Protein AF-A0A0B1P0G8-F1 (afdb_monomer_lite)

Foldseek 3Di:
DDDDDDDDDWDWDWDQDPNWTWTHTPDDPPDDIQIQADQDDDDPPDDPVNNVVSNVVNVVSNVVSVVVQVVLLVVLVVPDDPVQADPPSVVDTSVRSVVSSVVSPPVPLCNQLVVLVVQLLVLADDPALVCSLVSNVVSLVSNQVSLVSPDDPDVDPDPDPRPSHDDQQNSLVSSVVRYVVPVLCPVVVVPQQADPVRGGDGSVSSSVVRNVSRVVVVVVVD

Secondary structure (DSSP, 8-state):
-------SSS-EEEEEETTEEEEEETT-TT---EEPPPPPPPPTT--HHHHHHHHHHHHHHHHHHHHHHHHHHHHHHHHS-GGG--TTTTTS-HHHHHHHHHHH----TTHHHHHHHHHHHH----S-HHHHHHHHHHHHHHHHHHHHHHS---SS------TTS--HHHHHHHHHHHTTT-GGGHHHHHHTSB-TTSPBPPHHHHHHHHHHHHHHHHHHH-

Radius of gyration: 27.16 Å; chains: 1; bounding box: 64×53×78 Å

Organism: Uncinula necator (NCBI:txid52586)

pLDDT: mean 79.67, std 18.56, range [26.56, 98.06]

Sequence (222 aa):
MTSYILNSNNFLVITVKHGCLAHVFHNIDGITPILRPVLPARVPDQDDEDYKKLEAEYQTNLTKWVEGEIQDKNMLIKRMILTVRPQSVRIMTAKQLFDHVAASREEGATVPYETAVRNLHNAKFVTNAEDYCDEFMQNYLSVNNAAESIQSRSPKGDSIVNPFSILPGYASSFFVLGTEKIEWLDTWRHTKIFDSSNHYVPLEVMMATLRQVATGREQSVG

Structure (mmCIF, N/CA/C/O backbone):
data_AF-A0A0B1P0G8-F1
#
_entry.id   AF-A0A0B1P0G8-F1
#
loop_
_atom_site.group_PDB
_atom_site.id
_atom_site.type_symbol
_atom_site.label_atom_id
_atom_site.label_alt_id
_atom_site.label_comp_id
_atom_site.label_asym_id
_atom_site.label_entity_id
_atom_site.label_seq_id
_atom_site.pdbx_PDB_ins_code
_atom_site.Cartn_x
_atom_site.Cartn_y
_atom_site.Cartn_z
_atom_site.occupancy
_atom_site.B_iso_or_equiv
_atom_site.auth_seq_id
_atom_site.auth_comp_id
_atom_site.auth_asym_id
_atom_site.auth_atom_id
_atom_site.pdbx_PDB_model_num
ATOM 1 N N . MET A 1 1 ? 23.867 -8.815 -7.673 1.00 30.50 1 MET A N 1
ATOM 2 C CA . MET A 1 1 ? 22.422 -8.816 -7.979 1.00 30.50 1 MET A CA 1
ATOM 3 C C . MET A 1 1 ? 21.814 -7.760 -7.079 1.00 30.50 1 MET A C 1
ATOM 5 O O . MET A 1 1 ? 21.759 -7.982 -5.880 1.00 30.50 1 MET A O 1
ATOM 9 N N . THR A 1 2 ? 21.516 -6.581 -7.615 1.00 26.56 2 THR A N 1
ATOM 10 C CA . THR A 1 2 ? 21.003 -5.457 -6.819 1.00 26.56 2 THR A CA 1
ATOM 11 C C . THR A 1 2 ? 19.577 -5.214 -7.282 1.00 26.56 2 THR A C 1
ATOM 13 O O . THR A 1 2 ? 19.367 -4.793 -8.417 1.00 26.56 2 THR A O 1
ATOM 16 N N . SER A 1 3 ? 18.614 -5.570 -6.439 1.00 27.75 3 SER A N 1
ATOM 17 C CA . SER A 1 3 ? 17.183 -5.432 -6.705 1.00 27.75 3 SER A CA 1
ATOM 18 C C . SER A 1 3 ? 16.635 -4.368 -5.763 1.00 27.75 3 SER A C 1
ATOM 20 O O . SER A 1 3 ? 16.795 -4.496 -4.553 1.00 27.75 3 SER A O 1
ATOM 22 N N . TYR A 1 4 ? 15.991 -3.336 -6.302 1.00 30.08 4 TYR A N 1
ATOM 23 C CA . TYR A 1 4 ? 15.222 -2.377 -5.512 1.00 30.08 4 TYR A CA 1
ATOM 24 C C . TYR A 1 4 ? 13.739 -2.664 -5.738 1.00 30.08 4 TYR A C 1
ATOM 26 O O . TYR A 1 4 ? 13.277 -2.664 -6.878 1.00 30.08 4 TYR A O 1
ATOM 34 N N . ILE A 1 5 ? 13.011 -2.948 -4.658 1.00 30.89 5 ILE A N 1
ATOM 35 C CA . ILE A 1 5 ? 11.558 -3.133 -4.674 1.00 30.89 5 ILE A CA 1
ATOM 36 C C . ILE A 1 5 ? 10.940 -1.844 -4.139 1.00 30.89 5 ILE A C 1
ATOM 38 O O . ILE A 1 5 ? 11.151 -1.495 -2.981 1.00 30.89 5 ILE A O 1
ATOM 42 N N . LEU A 1 6 ? 10.162 -1.151 -4.969 1.00 31.78 6 LEU A N 1
ATOM 43 C CA . LEU A 1 6 ? 9.266 -0.088 -4.521 1.00 31.78 6 LEU A CA 1
ATOM 44 C C . LEU A 1 6 ? 7.843 -0.465 -4.914 1.00 31.78 6 LEU A C 1
ATOM 46 O O . LEU A 1 6 ? 7.521 -0.620 -6.089 1.00 31.78 6 LEU A O 1
ATOM 50 N N . ASN A 1 7 ? 7.013 -0.649 -3.894 1.00 35.06 7 ASN A N 1
ATOM 51 C CA . ASN A 1 7 ? 5.634 -1.080 -4.017 1.00 35.06 7 ASN A CA 1
ATOM 52 C C . ASN A 1 7 ? 4.710 0.118 -3.780 1.00 35.06 7 ASN A C 1
ATOM 54 O O . ASN A 1 7 ? 4.677 0.625 -2.662 1.00 35.06 7 ASN A O 1
ATOM 58 N N . SER A 1 8 ? 4.009 0.550 -4.833 1.00 35.75 8 SER A N 1
ATOM 59 C CA . SER A 1 8 ? 2.577 0.902 -4.848 1.00 35.75 8 SER A CA 1
ATOM 60 C C . SER A 1 8 ? 2.238 1.647 -6.149 1.00 35.75 8 SER A C 1
ATOM 62 O O . SER A 1 8 ? 2.709 2.759 -6.385 1.00 35.75 8 SER A O 1
ATOM 64 N N . ASN A 1 9 ? 1.384 1.012 -6.959 1.00 40.25 9 ASN A N 1
ATOM 65 C CA . ASN A 1 9 ? 0.735 1.489 -8.189 1.00 40.25 9 ASN A CA 1
ATOM 66 C C . ASN A 1 9 ? 1.577 1.478 -9.484 1.00 40.25 9 ASN A C 1
ATOM 68 O O . ASN A 1 9 ? 2.026 2.510 -9.964 1.00 40.25 9 ASN A O 1
ATOM 72 N N . ASN A 1 10 ? 1.657 0.294 -10.110 1.00 41.81 10 ASN A N 1
ATOM 73 C CA . ASN A 1 10 ? 1.941 0.045 -11.537 1.00 41.81 10 ASN A CA 1
ATOM 74 C C . ASN A 1 10 ? 3.218 0.672 -12.127 1.00 41.81 10 ASN A C 1
ATOM 76 O O . ASN A 1 10 ? 3.110 1.497 -13.044 1.00 41.81 10 ASN A O 1
ATOM 80 N N . PHE A 1 11 ? 4.410 0.230 -11.698 1.00 44.75 11 PHE A N 1
ATOM 81 C CA . PHE A 1 11 ? 5.651 0.629 -12.372 1.00 44.75 11 PHE A CA 1
ATOM 82 C C . PHE A 1 11 ? 6.701 -0.467 -12.588 1.00 44.75 11 PHE A C 1
ATOM 84 O O . PHE A 1 11 ? 6.803 -1.466 -11.881 1.00 44.75 11 PHE A O 1
ATOM 91 N N . LEU A 1 12 ? 7.448 -0.182 -13.654 1.00 46.78 12 LEU A N 1
ATOM 92 C CA . LEU A 1 12 ? 8.531 -0.890 -14.311 1.00 46.78 12 LEU A CA 1
ATOM 93 C C . LEU A 1 12 ? 9.793 -0.945 -13.433 1.00 46.78 12 LEU A C 1
ATOM 95 O O . LEU A 1 12 ? 10.325 0.094 -13.053 1.00 46.78 12 LEU A O 1
ATOM 99 N N . VAL A 1 13 ? 10.311 -2.143 -13.176 1.00 46.94 13 VAL A N 1
ATOM 100 C CA . VAL A 1 13 ? 11.662 -2.366 -12.651 1.00 46.94 13 VAL A CA 1
ATOM 101 C C . VAL A 1 13 ? 12.583 -2.690 -13.815 1.00 46.94 13 VAL A C 1
ATOM 103 O O . VAL A 1 13 ? 12.279 -3.511 -14.677 1.00 46.94 13 VAL A O 1
ATOM 106 N N . ILE A 1 14 ? 13.745 -2.051 -13.841 1.00 50.25 14 ILE A N 1
ATOM 107 C CA . ILE A 1 14 ? 14.746 -2.292 -14.875 1.00 50.25 14 ILE A CA 1
ATOM 108 C C . ILE A 1 14 ? 15.841 -3.142 -14.261 1.00 50.25 14 ILE A C 1
ATOM 110 O O . ILE A 1 14 ? 16.585 -2.687 -13.394 1.00 50.25 14 ILE A O 1
ATOM 114 N N . THR A 1 15 ? 15.907 -4.402 -14.682 1.00 50.12 15 THR A N 1
ATOM 115 C CA . THR A 1 15 ? 16.938 -5.335 -14.221 1.00 50.12 15 THR A CA 1
ATOM 116 C C . THR A 1 15 ? 18.055 -5.426 -15.250 1.00 50.12 15 THR A C 1
ATOM 118 O O . THR A 1 15 ? 17.826 -5.401 -16.457 1.00 50.12 15 THR A O 1
ATOM 121 N N . VAL A 1 16 ? 19.295 -5.528 -14.771 1.00 47.00 16 VAL A N 1
ATOM 122 C CA . VAL A 1 16 ? 20.448 -5.837 -15.620 1.00 47.00 16 VAL A CA 1
ATOM 123 C C . VAL A 1 16 ? 20.731 -7.328 -15.474 1.00 47.00 16 VAL A C 1
ATOM 125 O O . VAL A 1 16 ? 21.206 -7.766 -14.426 1.00 47.00 16 VAL A O 1
ATOM 128 N N . LYS A 1 17 ? 20.412 -8.123 -16.499 1.00 41.66 17 LYS A N 1
ATOM 129 C CA . LYS A 1 17 ? 20.662 -9.575 -16.519 1.00 41.66 17 LYS A CA 1
ATOM 130 C C . LYS A 1 17 ? 21.741 -9.868 -17.561 1.00 41.66 17 LYS A C 1
ATOM 132 O O . LYS A 1 17 ? 21.576 -9.504 -18.718 1.00 41.66 17 LYS A O 1
ATOM 137 N N . HIS A 1 18 ? 22.852 -10.489 -17.151 1.00 54.78 18 HIS A N 1
ATOM 138 C CA . HIS A 1 18 ? 24.002 -10.799 -18.025 1.00 54.78 18 HIS A CA 1
ATOM 139 C C . HIS A 1 18 ? 24.522 -9.592 -18.841 1.00 54.78 18 HIS A C 1
ATOM 141 O O . HIS A 1 18 ? 24.801 -9.712 -20.028 1.00 54.78 18 HIS A O 1
ATOM 147 N N . GLY A 1 19 ? 24.599 -8.402 -18.232 1.00 55.41 19 GLY A N 1
ATOM 148 C CA . GLY A 1 19 ? 25.068 -7.184 -18.914 1.00 55.41 19 GLY A CA 1
ATOM 149 C C . GLY A 1 19 ? 24.071 -6.559 -19.902 1.00 55.41 19 GLY A C 1
ATOM 150 O O . GLY A 1 19 ? 24.382 -5.538 -20.507 1.00 55.41 19 GLY A O 1
ATOM 151 N N . CYS A 1 20 ? 22.867 -7.122 -20.041 1.00 50.75 20 CYS A N 1
ATOM 152 C CA . CYS A 1 20 ? 21.802 -6.579 -20.882 1.00 50.75 20 CYS A CA 1
ATOM 153 C C . CYS A 1 20 ? 20.811 -5.755 -20.052 1.00 50.75 20 CYS A C 1
ATOM 155 O O . CYS A 1 20 ? 20.511 -6.101 -18.907 1.00 50.75 20 CYS A O 1
ATOM 157 N N . LEU A 1 21 ? 20.283 -4.682 -20.644 1.00 55.09 21 LEU A N 1
ATOM 158 C CA . LEU A 1 21 ? 19.245 -3.843 -20.045 1.00 55.09 21 LEU A CA 1
ATOM 159 C C . LEU A 1 21 ? 17.863 -4.449 -20.341 1.00 55.09 21 LEU A C 1
ATOM 161 O O . LEU A 1 21 ? 17.531 -4.684 -21.505 1.00 55.09 21 LEU A O 1
ATOM 165 N N . ALA A 1 22 ? 17.090 -4.727 -19.288 1.00 56.94 22 ALA A N 1
ATOM 166 C CA . ALA A 1 22 ? 15.760 -5.328 -19.365 1.00 56.94 22 ALA A CA 1
ATOM 167 C C . ALA A 1 22 ? 14.687 -4.378 -18.833 1.00 56.94 22 ALA A C 1
ATOM 169 O O . ALA A 1 22 ? 14.828 -3.863 -17.725 1.00 56.94 22 ALA A O 1
ATOM 170 N N . HIS A 1 23 ? 13.585 -4.224 -19.562 1.00 60.97 23 HIS A N 1
ATOM 171 C CA . HIS A 1 23 ? 12.380 -3.559 -19.065 1.00 60.97 23 HIS A CA 1
ATOM 172 C C . HIS A 1 23 ? 11.469 -4.628 -18.443 1.00 60.97 23 HIS A C 1
ATOM 174 O O . HIS A 1 23 ? 11.018 -5.532 -19.147 1.00 60.97 23 HIS A O 1
ATOM 180 N N . VAL A 1 24 ? 11.226 -4.577 -17.127 1.00 55.38 24 VAL A N 1
ATOM 181 C CA . VAL A 1 24 ? 10.309 -5.501 -16.438 1.00 55.38 24 VAL A CA 1
ATOM 182 C C . VAL A 1 24 ? 9.119 -4.744 -15.865 1.00 55.38 24 VAL A C 1
ATOM 184 O O . VAL A 1 24 ? 9.240 -4.020 -14.883 1.00 55.38 24 VAL A O 1
ATOM 187 N N . PHE A 1 25 ? 7.939 -4.924 -16.449 1.00 56.88 25 PHE A N 1
ATOM 188 C CA . PHE A 1 25 ? 6.696 -4.400 -15.887 1.00 56.88 25 PHE A CA 1
ATOM 189 C C . PHE A 1 25 ? 6.187 -5.347 -14.803 1.00 56.88 25 PHE A C 1
ATOM 191 O O . PHE A 1 25 ? 5.624 -6.396 -15.105 1.00 56.88 25 PHE A O 1
ATOM 198 N N . HIS A 1 26 ? 6.366 -5.000 -13.530 1.00 46.66 26 HIS A N 1
ATOM 199 C CA . HIS A 1 26 ? 5.715 -5.746 -12.458 1.00 46.66 26 HIS A CA 1
ATOM 200 C C . HIS A 1 26 ? 4.275 -5.259 -12.315 1.00 46.66 26 HIS A C 1
ATOM 202 O O . HIS A 1 26 ? 4.053 -4.210 -11.720 1.00 46.66 26 HIS A O 1
ATOM 208 N N . ASN A 1 27 ? 3.339 -5.988 -12.934 1.00 41.75 27 ASN A N 1
ATOM 209 C CA . ASN A 1 27 ? 2.019 -6.348 -12.378 1.00 41.75 27 ASN A CA 1
ATOM 210 C C . ASN A 1 27 ? 1.135 -7.148 -13.363 1.00 41.75 27 ASN A C 1
ATOM 212 O O . ASN A 1 27 ? -0.084 -7.163 -13.211 1.00 41.75 27 ASN A O 1
ATOM 216 N N . ILE A 1 28 ? 1.699 -7.752 -14.416 1.00 44.50 28 ILE A N 1
ATOM 217 C CA . ILE A 1 28 ? 0.904 -8.472 -15.418 1.00 44.50 28 ILE A CA 1
ATOM 218 C C . ILE A 1 28 ? 1.447 -9.891 -15.544 1.00 44.50 28 ILE A C 1
ATOM 220 O O . ILE A 1 28 ? 2.521 -10.104 -16.112 1.00 44.50 28 ILE A O 1
ATOM 224 N N . ASP A 1 29 ? 0.703 -10.853 -14.998 1.00 40.16 29 ASP A N 1
ATOM 225 C CA . ASP A 1 29 ? 0.977 -12.273 -15.199 1.00 40.16 29 ASP A CA 1
ATOM 226 C C . ASP A 1 29 ? 1.052 -12.580 -16.701 1.00 40.16 29 ASP A C 1
ATOM 228 O O . ASP A 1 29 ? 0.178 -12.201 -17.482 1.00 40.16 29 ASP A O 1
ATOM 232 N N . GLY A 1 30 ? 2.130 -13.250 -17.113 1.00 49.16 30 GLY A N 1
ATOM 233 C CA . GLY A 1 30 ? 2.342 -13.677 -18.498 1.00 49.16 30 GLY A CA 1
ATOM 234 C C . GLY A 1 30 ? 3.092 -12.697 -19.410 1.00 49.16 30 GLY A C 1
ATOM 235 O O . GLY A 1 30 ? 3.376 -13.062 -20.551 1.00 49.16 30 GLY A O 1
ATOM 236 N N . ILE A 1 31 ? 3.478 -11.496 -18.956 1.00 50.09 31 ILE A N 1
ATOM 237 C CA . ILE A 1 31 ? 4.318 -10.608 -19.783 1.00 50.09 31 ILE A CA 1
ATOM 238 C C . ILE A 1 31 ? 5.797 -10.968 -19.633 1.00 50.09 31 ILE A C 1
ATOM 240 O O . ILE A 1 31 ? 6.409 -10.799 -18.578 1.00 50.09 31 ILE A O 1
ATOM 244 N N . THR A 1 32 ? 6.388 -11.433 -20.733 1.00 58.16 32 THR A N 1
ATOM 245 C CA . THR A 1 32 ? 7.825 -11.717 -20.812 1.00 58.16 32 THR A CA 1
ATOM 246 C C . THR A 1 32 ? 8.608 -10.404 -20.957 1.00 58.16 32 THR A C 1
ATOM 248 O O . THR A 1 32 ? 8.244 -9.585 -21.802 1.00 58.16 32 THR A O 1
ATOM 251 N N . PRO A 1 33 ? 9.683 -10.180 -20.179 1.00 63.34 33 PRO A N 1
ATOM 252 C CA . PRO A 1 33 ? 10.523 -8.992 -20.315 1.00 63.34 33 PRO A CA 1
ATOM 253 C C . PRO A 1 33 ? 11.095 -8.840 -21.726 1.00 63.34 33 PRO A C 1
ATOM 255 O O . PRO A 1 33 ? 11.618 -9.804 -22.290 1.00 63.34 33 PRO A O 1
ATOM 258 N N . ILE A 1 34 ? 11.072 -7.618 -22.264 1.00 67.25 34 ILE A N 1
ATOM 259 C CA . ILE A 1 34 ? 11.734 -7.305 -23.534 1.00 67.25 34 ILE A CA 1
ATOM 260 C C . ILE A 1 34 ? 13.175 -6.881 -23.222 1.00 67.25 34 ILE A C 1
ATOM 262 O O . ILE A 1 34 ? 13.425 -5.857 -22.579 1.00 67.25 34 ILE A O 1
ATOM 266 N N . LEU A 1 35 ? 14.132 -7.705 -23.647 1.00 76.25 35 LEU A N 1
ATOM 267 C CA . LEU A 1 35 ? 15.565 -7.458 -23.488 1.00 76.25 35 LEU A CA 1
ATOM 268 C C . LEU A 1 35 ? 16.104 -6.706 -24.698 1.00 76.25 35 LEU A C 1
ATOM 270 O O . LEU A 1 35 ? 15.715 -7.004 -25.828 1.00 76.25 35 LEU A O 1
ATOM 274 N N . ARG A 1 36 ? 17.051 -5.786 -24.477 1.00 81.75 36 ARG A N 1
ATOM 275 C CA . ARG A 1 36 ? 17.825 -5.231 -25.591 1.00 81.75 36 ARG A CA 1
ATOM 276 C C . ARG A 1 36 ? 18.572 -6.382 -26.279 1.00 81.75 36 ARG A C 1
ATOM 278 O O . ARG A 1 36 ? 19.370 -7.041 -25.607 1.00 81.75 36 ARG A O 1
ATOM 285 N N . PRO A 1 37 ? 18.342 -6.635 -27.577 1.00 85.25 37 PRO A N 1
ATOM 286 C CA . PRO A 1 37 ? 19.033 -7.706 -28.275 1.00 85.25 37 PRO A CA 1
ATOM 287 C C . PRO A 1 37 ? 20.526 -7.388 -28.394 1.00 85.25 37 PRO A C 1
ATOM 289 O O . PRO A 1 37 ? 20.930 -6.225 -28.477 1.00 85.25 37 PRO A O 1
ATOM 292 N N . VAL A 1 38 ? 21.342 -8.438 -28.397 1.00 87.50 38 VAL A N 1
ATOM 293 C CA . VAL A 1 38 ? 22.798 -8.351 -28.546 1.00 87.50 38 VAL A CA 1
ATOM 294 C C . VAL A 1 38 ? 23.148 -8.631 -29.997 1.00 87.50 38 VAL A C 1
ATOM 296 O O . VAL A 1 38 ? 22.629 -9.581 -30.581 1.00 87.50 38 VAL A O 1
ATOM 299 N N . LEU A 1 39 ? 24.018 -7.801 -30.574 1.00 89.50 39 LEU A N 1
ATOM 300 C CA . LEU A 1 39 ? 24.498 -8.007 -31.935 1.00 89.50 39 LEU A CA 1
ATOM 301 C C . LEU A 1 39 ? 25.227 -9.363 -32.011 1.00 89.50 39 LEU A C 1
ATOM 303 O O . LEU A 1 39 ? 26.146 -9.581 -31.215 1.00 89.50 39 LEU A O 1
ATOM 307 N N . PRO A 1 40 ? 24.843 -10.272 -32.926 1.00 90.75 40 PRO A N 1
ATOM 308 C CA . PRO A 1 40 ? 25.497 -11.566 -33.050 1.00 90.75 40 PRO A CA 1
ATOM 309 C C . PRO A 1 40 ? 26.958 -11.387 -33.476 1.00 90.75 40 PRO A C 1
ATOM 311 O O . PRO A 1 40 ? 27.270 -10.662 -34.424 1.00 90.75 40 PRO A O 1
ATOM 314 N N . ALA A 1 41 ? 27.863 -12.062 -32.768 1.00 91.88 41 ALA A N 1
ATOM 315 C CA . ALA A 1 41 ? 29.269 -12.128 -33.142 1.00 91.88 41 ALA A CA 1
ATOM 316 C C . ALA A 1 41 ? 29.462 -13.145 -34.274 1.00 91.88 41 ALA A C 1
ATOM 318 O O . ALA A 1 41 ? 28.868 -14.222 -34.237 1.00 91.88 41 ALA A O 1
ATOM 319 N N . ARG A 1 42 ? 30.314 -12.821 -35.256 1.00 90.69 42 ARG A N 1
ATOM 320 C CA . ARG A 1 42 ? 30.758 -13.806 -36.252 1.00 90.69 42 ARG A CA 1
ATOM 321 C C . ARG A 1 42 ? 31.654 -14.841 -35.581 1.00 90.69 42 ARG A C 1
ATOM 323 O O . ARG A 1 42 ? 32.605 -14.476 -34.888 1.00 90.69 42 ARG A O 1
ATOM 330 N N . VAL A 1 43 ? 31.359 -16.114 -35.813 1.00 93.44 43 VAL A N 1
ATOM 331 C CA . VAL A 1 43 ? 32.163 -17.249 -35.339 1.00 93.44 43 VAL A CA 1
ATOM 332 C C . VAL A 1 43 ? 33.038 -17.754 -36.498 1.00 93.44 43 VAL A C 1
ATOM 334 O O . VAL A 1 43 ? 32.594 -17.687 -37.647 1.00 93.44 43 VAL A O 1
ATOM 337 N N . PRO A 1 44 ? 34.276 -18.230 -36.254 1.00 91.31 44 PRO A N 1
ATOM 338 C CA . PRO A 1 44 ? 35.056 -18.911 -37.288 1.00 91.31 44 PRO A CA 1
ATOM 339 C C . PRO A 1 44 ? 34.267 -20.084 -37.884 1.00 91.31 44 PRO A C 1
ATOM 341 O O . PRO A 1 44 ? 33.553 -20.768 -37.156 1.00 91.31 44 PRO A O 1
ATOM 344 N N . ASP A 1 45 ? 34.381 -20.287 -39.197 1.00 92.25 45 ASP A N 1
ATOM 345 C CA . ASP A 1 45 ? 33.683 -21.338 -39.960 1.00 92.25 45 ASP A CA 1
ATOM 346 C C . ASP A 1 45 ? 32.146 -21.215 -40.014 1.00 92.25 45 ASP A C 1
ATOM 348 O O . ASP A 1 45 ? 31.461 -22.133 -40.462 1.00 92.25 45 ASP A O 1
ATOM 352 N N . GLN A 1 46 ? 31.588 -20.076 -39.591 1.00 92.88 46 GLN A N 1
ATOM 353 C CA . GLN A 1 46 ? 30.166 -19.788 -39.748 1.00 92.88 46 GLN A CA 1
ATOM 354 C C . GLN A 1 46 ? 29.833 -19.473 -41.209 1.00 92.88 46 GLN A C 1
ATOM 356 O O . GLN A 1 46 ? 30.456 -18.604 -41.821 1.00 92.88 46 GLN A O 1
ATOM 361 N N . ASP A 1 47 ? 28.812 -20.147 -41.735 1.00 94.69 47 ASP A N 1
ATOM 362 C CA . ASP A 1 47 ? 28.285 -19.863 -43.064 1.00 94.69 47 ASP A CA 1
ATOM 363 C C . ASP A 1 47 ? 27.694 -18.440 -43.150 1.00 94.69 47 ASP A C 1
ATOM 365 O O . ASP A 1 47 ? 27.074 -17.931 -42.208 1.00 94.69 47 ASP A O 1
ATOM 369 N N . ASP A 1 48 ? 27.895 -17.779 -44.292 1.00 93.44 48 ASP A N 1
ATOM 370 C CA . ASP A 1 48 ? 27.449 -16.398 -44.495 1.00 93.44 48 ASP A CA 1
ATOM 371 C C . ASP A 1 48 ? 25.915 -16.278 -44.494 1.00 93.44 48 ASP A C 1
ATOM 373 O O . ASP A 1 48 ? 25.391 -15.263 -44.022 1.00 93.44 48 ASP A O 1
ATOM 377 N N . GLU A 1 49 ? 25.177 -17.284 -44.980 1.00 94.25 49 GLU A N 1
ATOM 378 C CA . GLU A 1 49 ? 23.708 -17.272 -44.9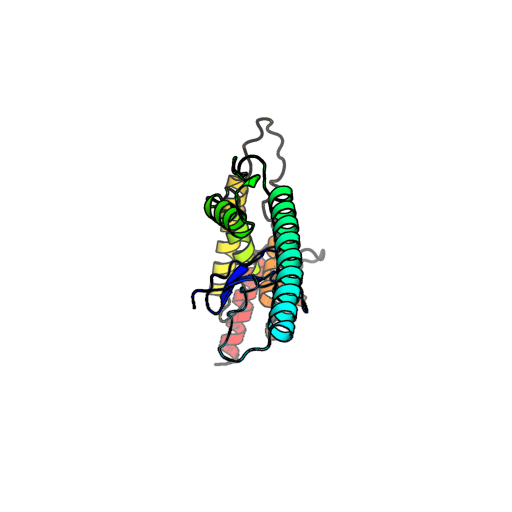45 1.00 94.25 49 GLU A CA 1
ATOM 379 C C . GLU A 1 49 ? 23.189 -17.461 -43.516 1.00 94.25 49 GLU A C 1
ATOM 381 O O . GLU A 1 49 ? 22.251 -16.770 -43.100 1.00 94.25 49 GLU A O 1
ATOM 386 N N . ASP A 1 50 ? 23.857 -18.297 -42.719 1.00 92.50 50 ASP A N 1
ATOM 387 C CA . ASP A 1 50 ? 23.556 -18.444 -41.293 1.00 92.50 50 ASP A CA 1
ATOM 388 C C . ASP A 1 50 ? 23.797 -17.137 -40.521 1.00 92.50 50 ASP A C 1
ATOM 390 O O . ASP A 1 50 ? 22.967 -16.736 -39.696 1.00 92.50 50 ASP A O 1
ATOM 394 N N . TYR A 1 51 ? 24.891 -16.421 -40.808 1.00 93.50 51 TYR A N 1
ATOM 395 C CA . TYR A 1 51 ? 25.147 -15.118 -40.190 1.00 93.50 51 TYR A CA 1
ATOM 396 C C . TYR A 1 51 ? 24.099 -14.071 -40.591 1.00 93.50 51 TYR A C 1
ATOM 398 O O . TYR A 1 51 ? 23.574 -13.367 -39.725 1.00 93.50 51 TYR A O 1
ATOM 406 N N . LYS A 1 52 ? 23.739 -13.990 -41.880 1.00 94.31 52 LYS A N 1
ATOM 407 C CA . LYS A 1 52 ? 22.689 -13.073 -42.363 1.00 94.31 52 LYS A CA 1
ATOM 408 C C . LYS A 1 52 ? 21.346 -13.337 -41.691 1.00 94.31 52 LYS A C 1
ATOM 410 O O . LYS A 1 52 ? 20.626 -12.393 -41.368 1.00 94.31 52 LYS A O 1
ATOM 415 N N . LYS A 1 53 ? 21.000 -14.606 -41.452 1.00 94.81 53 LYS A N 1
ATOM 416 C CA . LYS A 1 53 ? 19.770 -14.974 -40.742 1.00 94.81 53 LYS A CA 1
ATOM 417 C C . LYS A 1 53 ? 19.777 -14.462 -39.299 1.00 94.81 53 LYS A C 1
ATOM 419 O O . LYS A 1 53 ? 18.788 -13.868 -38.869 1.00 94.81 53 LYS A O 1
ATOM 424 N N . LEU A 1 54 ? 20.888 -14.636 -38.577 1.00 93.12 54 LEU A N 1
ATOM 425 C CA . LEU A 1 54 ? 21.051 -14.104 -37.217 1.00 93.12 54 LEU A CA 1
ATOM 426 C C . LEU A 1 54 ? 21.009 -12.572 -37.190 1.00 93.12 54 LEU A C 1
ATOM 428 O O . LEU A 1 54 ? 20.418 -11.986 -36.284 1.00 93.12 54 LEU A O 1
ATOM 432 N N . GLU A 1 55 ? 21.608 -11.913 -38.181 1.00 93.62 55 GLU A N 1
ATOM 433 C CA . GLU A 1 55 ? 21.564 -10.458 -38.310 1.00 93.62 55 GLU A CA 1
ATOM 434 C C . GLU A 1 55 ? 20.135 -9.959 -38.570 1.00 93.62 55 GLU A C 1
ATOM 436 O O . GLU A 1 55 ? 19.681 -9.022 -37.911 1.00 93.62 55 GLU A O 1
ATOM 441 N N . ALA A 1 56 ? 19.382 -10.609 -39.461 1.00 94.25 56 ALA A N 1
ATOM 442 C CA . ALA A 1 56 ? 17.986 -10.267 -39.732 1.00 94.25 56 ALA A CA 1
ATOM 443 C C . ALA A 1 56 ? 17.083 -10.464 -38.498 1.00 94.25 56 ALA A C 1
ATOM 445 O O . ALA A 1 56 ? 16.219 -9.626 -38.207 1.00 94.25 56 ALA A O 1
ATOM 446 N N . GLU A 1 57 ? 17.301 -11.540 -37.735 1.00 93.69 57 GLU A N 1
ATOM 447 C CA . GLU A 1 57 ? 16.613 -11.778 -36.464 1.00 93.69 57 GLU A CA 1
ATOM 448 C C . GLU A 1 57 ? 16.965 -10.700 -35.428 1.00 93.69 57 GLU A C 1
ATOM 450 O O . GLU A 1 57 ? 16.073 -10.138 -34.785 1.00 93.69 57 GLU A O 1
ATOM 455 N N . TYR A 1 58 ? 18.248 -10.344 -35.313 1.00 92.44 58 TYR A N 1
ATOM 456 C CA . TYR A 1 58 ? 18.706 -9.249 -34.462 1.00 92.44 58 TYR A CA 1
ATOM 457 C C . TYR A 1 58 ? 18.023 -7.924 -34.821 1.00 92.44 58 TYR A C 1
ATOM 459 O O . TYR A 1 58 ? 17.496 -7.266 -33.925 1.00 92.44 58 TYR A O 1
ATOM 467 N N . GLN A 1 59 ? 17.971 -7.550 -36.105 1.00 93.50 59 GLN A N 1
ATOM 468 C CA . GLN A 1 59 ? 17.312 -6.313 -36.543 1.00 93.50 59 GLN A CA 1
ATOM 469 C C . GLN A 1 59 ? 15.818 -6.320 -36.203 1.00 93.50 59 GLN A C 1
ATOM 471 O O . GLN A 1 59 ? 15.304 -5.346 -35.656 1.00 93.50 59 GLN A O 1
ATOM 476 N N . THR A 1 60 ? 15.136 -7.445 -36.434 1.00 92.75 60 THR A N 1
ATOM 477 C CA . THR A 1 60 ? 13.718 -7.615 -36.077 1.00 92.75 60 THR A CA 1
ATOM 478 C C . THR A 1 60 ? 13.490 -7.410 -34.579 1.00 92.75 60 THR A C 1
ATOM 480 O O . THR A 1 60 ? 12.587 -6.677 -34.166 1.00 92.75 60 THR A O 1
ATOM 483 N N . ASN A 1 61 ? 14.324 -8.033 -33.746 1.00 86.31 61 ASN A N 1
ATOM 484 C CA . ASN A 1 61 ? 14.238 -7.899 -32.296 1.00 86.31 61 ASN A CA 1
ATOM 485 C C . ASN A 1 61 ? 14.611 -6.483 -31.830 1.00 86.31 61 ASN A C 1
ATOM 487 O O . ASN A 1 61 ? 14.016 -5.976 -30.879 1.00 86.31 61 ASN A O 1
ATOM 491 N N . LEU A 1 62 ? 15.550 -5.819 -32.511 1.00 86.56 62 LEU A N 1
ATOM 492 C CA . LEU A 1 62 ? 15.973 -4.458 -32.190 1.00 86.56 62 LEU A CA 1
ATOM 493 C C . LEU A 1 62 ? 14.844 -3.466 -32.457 1.00 86.56 62 LEU A C 1
ATOM 495 O O . LEU A 1 62 ? 14.568 -2.627 -31.602 1.00 86.56 62 LEU A O 1
ATOM 499 N N . THR A 1 63 ? 14.150 -3.592 -33.590 1.00 87.44 63 THR A N 1
ATOM 500 C CA . THR A 1 63 ? 12.974 -2.772 -33.902 1.00 87.44 63 THR A CA 1
ATOM 501 C C . THR A 1 63 ? 11.890 -2.925 -32.838 1.00 87.44 63 THR A C 1
ATOM 503 O O . THR A 1 63 ? 11.410 -1.916 -32.325 1.00 87.44 63 THR A O 1
ATOM 506 N N . LYS A 1 64 ? 11.561 -4.162 -32.438 1.00 84.50 64 LYS A N 1
ATOM 507 C CA . LYS A 1 64 ? 10.581 -4.421 -31.365 1.00 84.50 64 LYS A CA 1
ATOM 508 C C . LYS A 1 64 ? 10.995 -3.787 -30.038 1.00 84.50 64 LYS A C 1
ATOM 510 O O . LYS A 1 64 ? 10.165 -3.196 -29.354 1.00 84.50 64 LYS A O 1
ATOM 515 N N . TRP A 1 65 ? 12.275 -3.890 -29.677 1.00 83.88 65 TRP A N 1
ATOM 516 C CA . TRP A 1 65 ? 12.795 -3.279 -28.455 1.00 83.88 65 TRP A CA 1
ATOM 517 C C . TRP A 1 65 ? 12.712 -1.744 -28.497 1.00 83.88 65 TRP A C 1
ATOM 519 O O . TRP A 1 65 ? 12.254 -1.138 -27.533 1.00 83.88 65 TRP A O 1
ATOM 529 N N . VAL A 1 66 ? 13.081 -1.110 -29.618 1.00 82.44 66 VAL A N 1
ATOM 530 C CA . VAL A 1 66 ? 12.975 0.352 -29.798 1.00 82.44 66 VAL A CA 1
ATOM 531 C C . VAL A 1 66 ? 11.521 0.824 -29.738 1.00 82.44 66 VAL A C 1
ATOM 533 O O . VAL A 1 66 ? 11.237 1.856 -29.132 1.00 82.44 66 VAL A O 1
ATOM 536 N N . GLU A 1 67 ? 10.593 0.087 -30.350 1.00 84.00 67 GLU A N 1
ATOM 537 C CA . GLU A 1 67 ? 9.167 0.414 -30.292 1.00 84.00 67 GLU A CA 1
ATOM 538 C C . GLU A 1 67 ? 8.631 0.336 -28.858 1.00 84.00 67 GLU A C 1
ATOM 540 O O . GLU A 1 67 ? 7.972 1.276 -28.407 1.00 84.00 67 GLU A O 1
ATOM 545 N N . GLY A 1 68 ? 8.981 -0.724 -28.121 1.00 80.81 68 GLY A N 1
ATOM 546 C CA . GLY A 1 68 ? 8.672 -0.846 -26.695 1.00 80.81 68 GLY A CA 1
ATOM 547 C C . GLY A 1 68 ? 9.223 0.332 -25.890 1.00 80.81 68 GLY A C 1
ATOM 548 O O . GLY A 1 68 ? 8.481 0.989 -25.169 1.00 80.81 68 GLY A O 1
ATOM 549 N N . GLU A 1 69 ? 10.485 0.702 -26.108 1.00 80.50 69 GLU A N 1
ATOM 550 C CA . GLU A 1 69 ? 11.113 1.844 -25.435 1.00 80.50 69 GLU A CA 1
ATOM 551 C C . GLU A 1 69 ? 10.367 3.167 -25.704 1.00 80.50 69 GLU A C 1
ATOM 553 O O . GLU A 1 69 ? 10.177 3.990 -24.807 1.00 80.50 69 GLU A O 1
ATOM 558 N N . ILE A 1 70 ? 9.885 3.389 -26.931 1.00 82.00 70 ILE 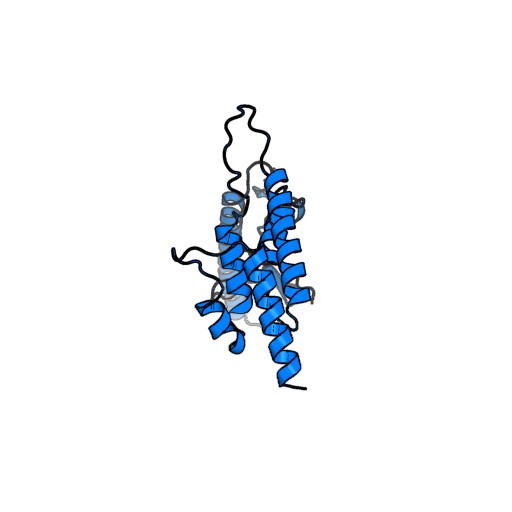A N 1
ATOM 559 C CA . ILE A 1 70 ? 9.075 4.569 -27.272 1.00 82.00 70 ILE A CA 1
ATOM 560 C C . ILE A 1 70 ? 7.713 4.533 -26.563 1.00 82.00 70 ILE A C 1
ATOM 562 O O . ILE A 1 70 ? 7.265 5.563 -26.045 1.00 82.00 70 ILE A O 1
ATOM 566 N N . GLN A 1 71 ? 7.044 3.378 -26.541 1.00 79.56 71 GLN A N 1
ATOM 567 C CA . GLN A 1 71 ? 5.760 3.201 -25.857 1.00 79.56 71 GLN A CA 1
ATOM 568 C C . GLN A 1 71 ? 5.896 3.471 -24.352 1.00 79.56 71 GLN A C 1
ATOM 570 O O . GLN A 1 71 ? 5.131 4.270 -23.800 1.00 79.56 71 GLN A O 1
ATOM 575 N N . ASP A 1 72 ? 6.928 2.914 -23.726 1.00 76.38 72 ASP A N 1
ATOM 576 C CA . ASP A 1 72 ? 7.251 3.076 -22.309 1.00 76.38 72 ASP A CA 1
ATOM 577 C C . ASP A 1 72 ? 7.516 4.542 -21.965 1.00 76.38 72 ASP A C 1
ATOM 579 O O . ASP A 1 72 ? 6.920 5.096 -21.034 1.00 76.38 72 ASP A O 1
ATOM 583 N N . LYS A 1 73 ? 8.349 5.216 -22.770 1.00 83.25 73 LYS A N 1
ATOM 584 C CA . LYS A 1 73 ? 8.600 6.658 -22.638 1.00 83.25 73 LYS A CA 1
ATOM 585 C C . LYS A 1 73 ? 7.300 7.447 -22.698 1.00 83.25 73 LYS A C 1
ATOM 587 O O . LYS A 1 73 ? 7.047 8.278 -21.828 1.00 83.25 73 LYS A O 1
ATOM 592 N N . ASN A 1 74 ? 6.457 7.188 -23.695 1.00 78.56 74 ASN A N 1
ATOM 593 C CA . ASN A 1 74 ? 5.188 7.892 -23.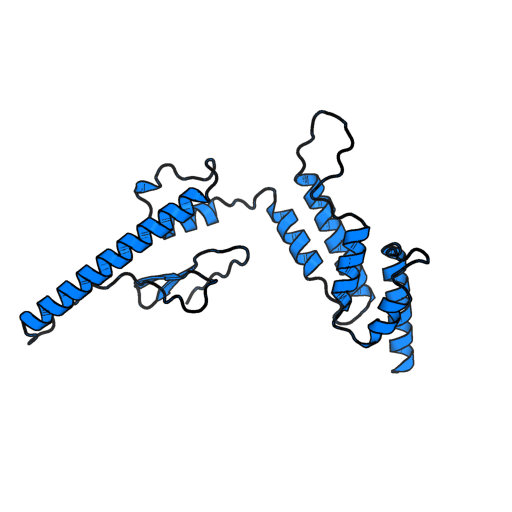861 1.00 78.56 74 ASN A CA 1
ATOM 594 C C . ASN A 1 74 ? 4.245 7.668 -22.672 1.00 78.56 74 ASN A C 1
ATOM 596 O O . ASN A 1 74 ? 3.578 8.609 -22.237 1.00 78.56 74 ASN A O 1
ATOM 600 N N . MET A 1 75 ? 4.201 6.453 -22.123 1.00 74.94 75 MET A N 1
ATOM 601 C CA . MET A 1 75 ? 3.432 6.150 -20.917 1.00 74.94 75 MET A CA 1
ATOM 602 C C . MET A 1 75 ? 3.944 6.910 -19.692 1.00 74.94 75 MET A C 1
ATOM 604 O O . MET A 1 75 ? 3.140 7.522 -18.985 1.00 74.94 75 MET A O 1
ATOM 608 N N . LEU A 1 76 ? 5.260 6.909 -19.457 1.00 74.38 76 LEU A N 1
ATOM 609 C CA . LEU A 1 76 ? 5.876 7.650 -18.354 1.00 74.38 76 LEU A CA 1
ATOM 610 C C . LEU A 1 76 ? 5.578 9.147 -18.480 1.00 74.38 76 LEU A C 1
ATOM 612 O O . LEU A 1 76 ? 5.020 9.742 -17.562 1.00 74.38 76 LEU A O 1
ATOM 616 N N . ILE A 1 77 ? 5.830 9.738 -19.650 1.00 79.31 77 ILE A N 1
ATOM 617 C CA . ILE A 1 77 ? 5.591 11.163 -19.918 1.00 79.31 77 ILE A CA 1
ATOM 618 C C . ILE A 1 77 ? 4.130 11.544 -19.657 1.00 79.31 77 ILE A C 1
ATOM 620 O O . ILE A 1 77 ? 3.882 12.575 -19.031 1.00 79.31 77 ILE A O 1
ATOM 624 N N . LYS A 1 78 ? 3.165 10.726 -20.108 1.00 74.81 78 LYS A N 1
ATOM 625 C CA . LYS A 1 78 ? 1.725 10.962 -19.890 1.00 74.81 78 LYS A CA 1
ATOM 626 C C . LYS A 1 78 ? 1.339 10.976 -18.410 1.00 74.81 78 LYS A C 1
ATOM 628 O O . LYS A 1 78 ? 0.413 11.693 -18.049 1.00 74.81 78 LYS A O 1
ATOM 633 N N . ARG A 1 79 ? 2.023 10.194 -17.569 1.00 69.12 79 ARG A N 1
ATOM 634 C CA . ARG A 1 79 ? 1.761 10.113 -16.121 1.00 69.12 79 ARG A CA 1
ATOM 635 C C . ARG A 1 79 ? 2.553 11.128 -15.296 1.00 69.12 79 ARG A C 1
ATOM 637 O O . ARG A 1 79 ? 2.205 11.371 -14.147 1.00 69.12 79 ARG A O 1
ATOM 644 N N . MET A 1 80 ? 3.612 11.709 -15.853 1.00 72.75 80 MET A N 1
ATOM 645 C CA . MET A 1 80 ? 4.435 12.702 -15.163 1.00 72.75 80 MET A CA 1
ATOM 646 C C . MET A 1 80 ? 3.729 14.056 -15.081 1.00 72.75 80 MET A C 1
ATOM 648 O O . MET A 1 80 ? 3.271 14.592 -16.094 1.00 72.75 80 MET A O 1
ATOM 652 N N . ILE A 1 81 ? 3.728 14.639 -13.881 1.00 75.38 81 ILE A N 1
ATOM 653 C CA . ILE A 1 81 ? 3.318 16.028 -13.656 1.00 75.38 81 ILE A CA 1
ATOM 654 C C . ILE A 1 81 ? 4.297 16.943 -14.408 1.00 75.38 81 ILE A C 1
ATOM 656 O O . ILE A 1 81 ? 5.497 16.673 -14.467 1.00 75.38 81 ILE A O 1
ATOM 660 N N . LEU A 1 82 ? 3.794 18.027 -15.003 1.00 78.56 82 LEU A N 1
ATOM 661 C CA . LEU A 1 82 ? 4.606 18.937 -15.823 1.00 78.56 82 LEU A CA 1
ATOM 662 C C . LEU A 1 82 ? 5.804 19.528 -15.067 1.00 78.56 82 LEU A C 1
ATOM 664 O O . LEU A 1 82 ? 6.847 19.747 -15.672 1.00 78.56 82 LEU A O 1
ATOM 668 N N . THR A 1 83 ? 5.667 19.747 -13.759 1.00 76.25 83 THR A N 1
ATOM 669 C CA . THR A 1 83 ? 6.697 20.345 -12.899 1.00 76.25 83 THR A CA 1
ATOM 670 C C . THR A 1 83 ? 7.889 19.427 -12.633 1.00 76.25 83 THR A C 1
ATOM 672 O O . THR A 1 83 ? 8.986 19.924 -12.418 1.00 76.25 83 THR A O 1
ATOM 675 N N . VAL A 1 84 ? 7.700 18.104 -12.692 1.00 74.31 84 VAL A N 1
ATOM 676 C CA . VAL A 1 84 ? 8.762 17.096 -12.488 1.00 74.31 84 VAL A CA 1
ATOM 677 C C . VAL A 1 84 ? 9.273 16.517 -13.808 1.00 74.31 84 VAL A C 1
ATOM 679 O O . VAL A 1 84 ? 9.999 15.524 -13.835 1.00 74.31 84 VAL A O 1
ATOM 682 N N . ARG A 1 85 ? 8.845 17.087 -14.939 1.00 83.25 85 ARG A N 1
ATOM 683 C CA . ARG A 1 85 ? 9.224 16.594 -16.257 1.00 83.25 85 ARG A CA 1
ATOM 684 C C . ARG A 1 85 ? 10.577 17.182 -16.670 1.00 83.25 85 ARG A C 1
ATOM 686 O O . ARG A 1 85 ? 10.688 18.405 -16.754 1.00 83.25 85 ARG A O 1
ATOM 693 N N . PRO A 1 86 ? 11.584 16.357 -17.011 1.00 85.31 86 PRO A N 1
ATOM 694 C CA . PRO A 1 86 ? 12.864 16.884 -17.450 1.00 85.31 86 PRO A CA 1
ATOM 695 C C . PRO A 1 86 ? 12.709 17.613 -18.789 1.00 85.31 86 PRO A C 1
ATOM 697 O O . PRO A 1 86 ? 11.916 17.229 -19.648 1.00 85.31 86 PRO A O 1
ATOM 700 N N . GLN A 1 87 ? 13.503 18.656 -19.016 1.00 86.75 87 GLN A N 1
ATOM 701 C CA . GLN A 1 87 ? 13.492 19.372 -20.300 1.00 86.75 87 GLN A CA 1
ATOM 702 C C . GLN A 1 87 ? 14.022 18.495 -21.451 1.00 86.75 87 GLN A C 1
ATOM 704 O O . GLN A 1 87 ? 13.649 18.663 -22.611 1.00 86.75 87 GLN A O 1
ATOM 709 N N . SER A 1 88 ? 14.850 17.504 -21.122 1.00 88.69 88 SER A N 1
ATOM 710 C CA . SER A 1 88 ? 15.550 16.607 -22.041 1.00 88.69 88 SER A CA 1
ATOM 711 C C . SER A 1 88 ? 14.828 15.274 -22.302 1.00 88.69 88 SER A C 1
ATOM 713 O O . SER A 1 88 ? 15.447 14.318 -22.765 1.00 88.69 88 SER A O 1
ATOM 715 N N . VAL A 1 89 ? 13.507 15.194 -22.093 1.00 85.69 89 VAL A N 1
ATOM 716 C CA . VAL A 1 89 ? 12.701 13.961 -22.276 1.00 85.69 89 VAL A CA 1
ATOM 717 C C . VAL A 1 89 ? 12.968 13.226 -23.595 1.00 85.69 89 VAL A C 1
ATOM 719 O O . VAL A 1 89 ? 12.952 11.995 -23.646 1.00 85.69 89 VAL A O 1
ATOM 722 N N . ARG A 1 90 ? 13.218 13.963 -24.685 1.00 84.88 90 ARG A N 1
ATOM 723 C CA . ARG A 1 90 ? 13.430 13.368 -26.012 1.00 84.88 90 ARG A CA 1
ATOM 724 C C . ARG A 1 90 ? 14.676 12.483 -26.069 1.00 84.88 90 ARG A C 1
ATOM 726 O O . ARG A 1 90 ? 14.612 11.428 -26.695 1.00 84.88 90 ARG A O 1
ATOM 733 N N . ILE A 1 91 ? 15.751 12.874 -25.389 1.00 89.12 91 ILE A N 1
ATOM 734 C CA . ILE A 1 91 ? 17.058 12.201 -25.455 1.00 89.12 91 ILE A CA 1
ATOM 735 C C . ILE A 1 91 ? 17.267 11.153 -24.357 1.00 89.12 91 ILE A C 1
ATOM 737 O O . ILE A 1 91 ? 18.242 10.412 -24.402 1.00 89.12 91 ILE A O 1
ATOM 741 N N . MET A 1 92 ? 16.360 11.073 -23.383 1.00 84.81 92 MET A N 1
ATOM 742 C CA . MET A 1 92 ? 16.444 10.109 -22.286 1.00 84.81 92 MET A CA 1
ATOM 743 C C . MET A 1 92 ? 15.820 8.764 -22.677 1.00 84.81 92 MET A C 1
ATOM 745 O O . MET A 1 92 ? 14.806 8.725 -23.379 1.00 84.81 92 MET A O 1
ATOM 749 N N . THR A 1 93 ? 16.403 7.662 -22.211 1.00 82.56 93 THR A N 1
ATOM 750 C CA . THR A 1 93 ? 15.782 6.324 -22.251 1.00 82.56 93 THR A CA 1
ATOM 751 C C . THR A 1 93 ? 14.579 6.258 -21.307 1.00 82.56 93 THR A C 1
ATOM 753 O O . THR A 1 93 ? 14.445 7.103 -20.413 1.00 82.56 93 THR A O 1
ATOM 756 N N . ALA A 1 94 ? 13.705 5.254 -21.452 1.00 77.81 94 ALA A N 1
ATOM 757 C CA . ALA A 1 94 ? 12.622 5.046 -20.485 1.00 77.81 94 ALA A CA 1
ATOM 758 C C . ALA A 1 94 ? 13.194 4.833 -19.075 1.00 77.81 94 ALA A C 1
ATOM 760 O O . ALA A 1 94 ? 12.662 5.376 -18.107 1.00 77.81 94 ALA A O 1
ATOM 761 N N . LYS A 1 95 ? 14.346 4.146 -18.973 1.00 77.62 95 LYS A N 1
ATOM 762 C CA . LYS A 1 95 ? 15.102 4.005 -17.720 1.00 77.62 95 LYS A CA 1
ATOM 763 C C . LYS A 1 95 ? 15.471 5.344 -17.112 1.00 77.62 95 LYS A C 1
ATOM 765 O O . LYS A 1 95 ? 15.175 5.590 -15.953 1.00 77.62 95 LYS A O 1
ATOM 770 N N . GLN A 1 96 ? 16.145 6.192 -17.880 1.00 81.75 96 GLN A N 1
ATOM 771 C CA . GLN A 1 96 ? 16.626 7.472 -17.375 1.00 81.75 96 GLN A CA 1
ATOM 772 C C . GLN A 1 96 ? 15.459 8.369 -16.963 1.00 81.75 96 GLN A C 1
ATOM 774 O O . GLN A 1 96 ? 15.567 9.085 -15.974 1.00 81.75 96 GLN A O 1
ATOM 779 N N . LEU A 1 97 ? 14.340 8.324 -17.697 1.00 79.69 97 LEU A N 1
ATOM 780 C CA . LEU A 1 97 ? 13.115 9.033 -17.323 1.00 79.69 97 LEU A CA 1
ATOM 781 C C . LEU A 1 97 ? 12.528 8.502 -16.019 1.00 79.69 97 LEU A C 1
ATOM 783 O O . LEU A 1 97 ? 12.154 9.294 -15.162 1.00 79.69 97 LEU A O 1
ATOM 787 N N . PHE A 1 98 ? 12.479 7.182 -15.854 1.00 76.00 98 PHE A N 1
ATOM 788 C CA . PHE A 1 98 ? 12.045 6.559 -14.612 1.00 76.00 98 PHE A CA 1
ATOM 789 C C . PHE A 1 98 ? 12.953 6.937 -13.439 1.00 76.00 98 PHE A C 1
ATOM 791 O O . PHE A 1 98 ? 12.453 7.423 -12.432 1.00 76.00 98 PHE A O 1
ATOM 798 N N . ASP A 1 99 ? 14.270 6.772 -13.579 1.00 74.44 99 ASP A N 1
ATOM 799 C CA . ASP A 1 99 ? 15.246 7.113 -12.541 1.00 74.44 99 ASP A CA 1
ATOM 800 C C . ASP A 1 99 ? 15.144 8.599 -12.173 1.00 74.44 99 ASP A C 1
ATOM 802 O O . ASP A 1 99 ? 15.204 8.951 -11.000 1.00 74.44 99 ASP A O 1
ATOM 806 N N . HIS A 1 100 ? 14.934 9.472 -13.165 1.00 79.81 100 HIS A N 1
ATOM 807 C CA . HIS A 1 100 ? 14.707 10.894 -12.931 1.00 79.81 100 HIS A CA 1
ATOM 808 C C . HIS A 1 100 ? 13.431 11.140 -12.133 1.00 79.81 100 HIS A C 1
ATOM 810 O O . HIS A 1 100 ? 13.489 11.889 -11.173 1.00 79.81 100 HIS A O 1
ATOM 816 N N . VAL A 1 101 ? 12.310 10.492 -12.472 1.00 70.25 101 VAL A N 1
ATOM 817 C CA . VAL A 1 101 ? 11.064 10.588 -11.691 1.00 70.25 101 VAL A CA 1
ATOM 818 C C . VAL A 1 101 ? 11.252 10.052 -10.278 1.00 70.25 101 VAL A C 1
ATOM 820 O O . VAL A 1 101 ? 10.750 10.641 -9.328 1.00 70.25 101 VAL A O 1
ATOM 823 N N . ALA A 1 102 ? 11.953 8.932 -10.127 1.00 69.44 102 ALA A N 1
ATOM 824 C CA . ALA A 1 102 ? 12.223 8.327 -8.833 1.00 69.44 102 ALA A CA 1
ATOM 825 C C . ALA A 1 102 ? 13.111 9.230 -7.963 1.00 69.44 102 ALA A C 1
ATOM 827 O O . ALA A 1 102 ? 12.864 9.337 -6.770 1.00 69.44 102 ALA A O 1
ATOM 828 N N . ALA A 1 103 ? 14.092 9.910 -8.562 1.00 69.81 103 ALA A N 1
ATOM 829 C CA . ALA A 1 103 ? 14.972 10.854 -7.877 1.00 69.81 103 ALA A CA 1
ATOM 830 C C . ALA A 1 103 ? 14.326 12.233 -7.650 1.00 69.81 103 ALA A C 1
ATOM 832 O O . ALA A 1 103 ? 14.636 12.894 -6.667 1.00 69.81 103 ALA A O 1
ATOM 833 N N . SER A 1 104 ? 13.439 12.677 -8.547 1.00 65.69 104 SER A N 1
ATOM 834 C CA . SER A 1 104 ? 12.696 13.940 -8.437 1.00 65.69 104 SER A CA 1
ATOM 835 C C . SER A 1 104 ? 11.478 13.826 -7.529 1.00 65.69 104 SER A C 1
ATOM 837 O O . SER A 1 104 ? 10.893 14.840 -7.158 1.00 65.69 104 SER A O 1
ATOM 839 N N . ARG A 1 105 ? 11.064 12.601 -7.188 1.00 57.69 105 ARG A N 1
ATOM 840 C CA . ARG A 1 105 ? 10.304 12.349 -5.970 1.00 57.69 105 ARG A CA 1
ATOM 841 C C . ARG A 1 105 ? 11.244 12.619 -4.787 1.00 57.69 105 ARG A C 1
ATOM 843 O O . ARG A 1 105 ? 11.643 11.698 -4.085 1.00 57.69 105 ARG A O 1
ATOM 850 N N . GLU A 1 106 ? 11.549 13.896 -4.537 1.00 51.50 106 GLU A N 1
ATOM 851 C CA . GLU A 1 106 ? 11.551 14.370 -3.150 1.00 51.50 106 GLU A CA 1
ATOM 852 C C . GLU A 1 106 ? 10.304 13.758 -2.514 1.00 51.50 106 GLU A C 1
ATOM 854 O O . GLU A 1 106 ? 9.257 13.761 -3.171 1.00 51.50 106 GLU A O 1
ATOM 859 N N . GLU A 1 107 ? 10.422 13.140 -1.336 1.00 51.69 107 GLU A N 1
ATOM 860 C CA . GLU A 1 107 ? 9.276 12.606 -0.599 1.00 51.69 107 GLU A CA 1
ATOM 861 C C . GLU A 1 107 ? 8.155 13.641 -0.674 1.00 51.69 107 GLU A C 1
ATOM 863 O O . GLU A 1 107 ? 8.242 14.703 -0.061 1.00 51.69 107 GLU A O 1
ATOM 868 N N . GLY A 1 108 ? 7.174 13.410 -1.553 1.00 55.56 108 GLY A N 1
ATOM 869 C CA . GLY A 1 108 ? 6.193 14.437 -1.866 1.00 55.56 108 GLY A CA 1
ATOM 870 C C . GLY A 1 108 ? 5.505 14.847 -0.573 1.00 55.56 108 GLY A C 1
ATOM 871 O O . GLY A 1 108 ? 5.449 14.059 0.369 1.00 55.56 108 GLY A O 1
ATOM 872 N N . ALA A 1 109 ? 4.916 16.040 -0.520 1.00 60.41 109 ALA A N 1
ATOM 873 C CA . ALA A 1 109 ? 4.148 16.468 0.654 1.00 60.41 109 ALA A CA 1
ATOM 874 C C . ALA A 1 109 ? 3.085 15.431 1.108 1.00 60.41 109 ALA A C 1
ATOM 876 O O . ALA A 1 109 ? 2.635 15.468 2.248 1.00 60.41 109 ALA A O 1
ATOM 877 N N . THR A 1 110 ? 2.709 14.479 0.239 1.00 68.00 110 THR A N 1
ATOM 878 C CA . THR A 1 110 ? 1.800 13.361 0.524 1.00 68.00 110 THR A CA 1
ATOM 879 C C . THR A 1 110 ? 2.469 12.069 1.013 1.00 68.00 110 THR A C 1
ATOM 881 O O . THR A 1 110 ? 1.770 11.211 1.541 1.00 68.00 110 THR A O 1
ATOM 884 N N . VAL A 1 111 ? 3.789 11.888 0.893 1.00 76.50 111 VAL A N 1
ATOM 885 C CA . VAL A 1 111 ? 4.494 10.648 1.286 1.00 76.50 111 VAL A CA 1
ATOM 886 C C . VAL A 1 111 ? 4.362 10.325 2.780 1.00 76.50 111 VAL A C 1
ATOM 888 O O . VAL A 1 111 ? 4.113 9.154 3.097 1.00 76.50 111 VAL A O 1
ATOM 891 N N . PRO A 1 112 ? 4.449 11.301 3.709 1.00 80.94 112 PRO A N 1
ATOM 892 C CA . PRO A 1 112 ? 4.164 11.048 5.121 1.00 80.94 112 PRO A CA 1
ATOM 893 C C . PRO A 1 112 ? 2.748 10.503 5.343 1.00 80.94 112 PRO A C 1
ATOM 895 O O . PRO A 1 112 ? 2.557 9.564 6.113 1.00 80.94 112 PRO A O 1
ATOM 898 N N . TYR A 1 113 ? 1.765 11.031 4.611 1.00 85.06 113 TYR A N 1
ATOM 899 C CA . TYR A 1 113 ? 0.375 10.587 4.691 1.00 85.06 113 TYR A CA 1
ATOM 900 C C . TYR A 1 113 ? 0.171 9.195 4.097 1.00 85.06 113 TYR A C 1
ATOM 902 O O . TYR A 1 113 ? -0.402 8.332 4.754 1.00 85.06 113 TYR A O 1
ATOM 910 N N . GLU A 1 114 ? 0.683 8.937 2.892 1.00 84.25 114 GLU A N 1
ATOM 911 C CA . GLU A 1 114 ? 0.606 7.618 2.251 1.00 84.25 114 GLU A CA 1
ATOM 912 C C . GLU A 1 114 ? 1.244 6.535 3.130 1.00 84.25 114 GLU A C 1
ATOM 914 O O . GLU A 1 114 ? 0.698 5.441 3.288 1.00 84.25 114 GLU A O 1
ATOM 919 N N . THR A 1 115 ? 2.381 6.855 3.753 1.00 86.69 115 THR A N 1
ATOM 920 C CA . THR A 1 115 ? 3.059 5.952 4.685 1.00 86.69 115 THR A CA 1
ATOM 921 C C . THR A 1 115 ? 2.230 5.714 5.938 1.00 86.69 115 THR A C 1
ATOM 923 O O . THR A 1 115 ? 2.056 4.560 6.326 1.00 86.69 115 THR A O 1
ATOM 926 N N . ALA A 1 116 ? 1.669 6.766 6.534 1.00 89.62 116 ALA A N 1
ATOM 927 C CA . ALA A 1 116 ? 0.814 6.632 7.704 1.00 89.62 116 ALA A CA 1
ATOM 928 C C . ALA A 1 116 ? -0.445 5.796 7.404 1.00 89.62 116 ALA A C 1
ATOM 930 O O . ALA A 1 116 ? -0.788 4.909 8.184 1.00 89.62 116 ALA A O 1
ATOM 931 N N . VAL A 1 117 ? -1.100 6.008 6.253 1.00 89.19 117 VAL A N 1
ATOM 932 C CA . VAL A 1 117 ? -2.304 5.253 5.851 1.00 89.19 117 VAL A CA 1
ATOM 933 C C . VAL A 1 117 ? -1.971 3.777 5.671 1.00 89.19 117 VAL A C 1
ATOM 935 O O . VAL A 1 117 ? -2.701 2.905 6.142 1.00 89.19 117 VAL A O 1
ATOM 938 N N . ARG A 1 118 ? -0.837 3.486 5.026 1.00 89.62 118 ARG A N 1
ATOM 939 C CA . ARG A 1 118 ? -0.340 2.119 4.869 1.00 89.62 118 ARG A CA 1
ATOM 940 C C . ARG A 1 118 ? -0.073 1.455 6.220 1.00 89.62 118 ARG A C 1
ATOM 942 O O . ARG A 1 118 ? -0.452 0.301 6.390 1.00 89.62 118 ARG A O 1
ATOM 949 N N . ASN A 1 119 ? 0.545 2.160 7.167 1.00 91.88 119 ASN A N 1
ATOM 950 C CA . ASN A 1 119 ? 0.803 1.619 8.503 1.00 91.88 119 ASN A CA 1
ATOM 951 C C . ASN A 1 119 ? -0.506 1.320 9.241 1.00 91.88 119 ASN A C 1
ATOM 953 O O . ASN A 1 119 ? -0.668 0.219 9.757 1.00 91.88 119 ASN A O 1
ATOM 957 N N . LEU A 1 120 ? -1.480 2.235 9.194 1.00 94.31 120 LEU A N 1
ATOM 958 C CA . LEU A 1 120 ? -2.800 2.013 9.785 1.00 94.31 120 LEU A CA 1
ATOM 959 C C . LEU A 1 120 ? -3.503 0.783 9.194 1.00 94.31 120 LEU A C 1
ATOM 961 O O . LEU A 1 120 ? -4.049 -0.029 9.934 1.00 94.31 120 LEU A O 1
ATOM 965 N N . HIS A 1 121 ? -3.462 0.611 7.871 1.00 90.94 121 HIS A N 1
ATOM 966 C CA . HIS A 1 121 ? -4.062 -0.547 7.204 1.00 90.94 121 HIS A CA 1
ATOM 967 C C . HIS A 1 121 ? -3.362 -1.874 7.565 1.00 90.94 121 HIS A C 1
ATOM 969 O O . HIS A 1 121 ? -3.981 -2.944 7.568 1.00 90.94 121 HIS A O 1
ATOM 975 N N . ASN A 1 122 ? -2.063 -1.809 7.861 1.00 92.88 122 ASN A N 1
ATOM 976 C CA . ASN A 1 122 ? -1.240 -2.962 8.207 1.00 92.88 122 ASN A CA 1
ATOM 977 C C . ASN A 1 122 ? -1.232 -3.289 9.705 1.00 92.88 122 ASN A C 1
ATOM 979 O O . ASN A 1 122 ? -0.749 -4.362 10.058 1.00 92.88 122 ASN A O 1
ATOM 983 N N . ALA A 1 123 ? -1.786 -2.427 10.561 1.00 94.62 123 ALA A N 1
ATOM 984 C CA . ALA A 1 123 ? -1.939 -2.705 11.982 1.00 94.62 123 ALA A CA 1
ATOM 985 C C . ALA A 1 123 ? -2.882 -3.905 12.169 1.00 94.62 123 ALA A C 1
ATOM 987 O O . ALA A 1 123 ? -4.095 -3.817 11.943 1.00 94.62 123 ALA A O 1
ATOM 988 N N . LYS A 1 124 ? -2.318 -5.051 12.558 1.00 96.38 124 LYS A N 1
ATOM 989 C CA . LYS A 1 124 ? -3.044 -6.305 12.789 1.00 96.38 124 LYS A CA 1
ATOM 990 C C . LYS A 1 124 ? -2.842 -6.764 14.224 1.00 96.38 124 LYS A C 1
ATOM 992 O O . LYS A 1 124 ? -1.774 -6.586 14.795 1.00 96.38 124 LYS A O 1
ATOM 997 N N . PHE A 1 125 ? -3.856 -7.410 14.785 1.00 95.56 125 PHE A N 1
ATOM 998 C CA . PHE A 1 125 ? -3.730 -8.078 16.071 1.00 95.56 125 PHE A CA 1
ATOM 999 C C . PHE A 1 125 ? -2.813 -9.297 15.905 1.00 95.56 125 PHE A C 1
ATOM 1001 O O . PHE A 1 125 ? -3.177 -10.241 15.200 1.00 95.56 125 PHE A O 1
ATOM 1008 N N . VAL A 1 126 ? -1.630 -9.278 16.530 1.00 91.12 126 VAL A N 1
ATOM 1009 C CA . VAL A 1 126 ? -0.654 -10.380 16.430 1.00 91.12 126 VAL A CA 1
ATOM 1010 C C . VAL A 1 126 ? -0.564 -11.168 17.733 1.00 91.12 126 VAL A C 1
ATOM 1012 O O . VAL A 1 126 ? -0.802 -12.374 17.733 1.00 91.12 126 VAL A O 1
ATOM 1015 N N . THR A 1 127 ? -0.218 -10.505 18.837 1.00 80.62 127 THR A N 1
ATOM 1016 C CA . THR A 1 127 ? 0.147 -11.174 20.096 1.00 80.62 127 THR A CA 1
ATOM 1017 C C . THR A 1 127 ? -0.713 -10.726 21.269 1.00 80.62 127 THR A C 1
ATOM 1019 O O . THR A 1 127 ? -1.403 -11.558 21.852 1.00 80.62 127 THR A O 1
ATOM 1022 N N . ASN A 1 128 ? -0.696 -9.438 21.613 1.00 92.31 128 ASN A N 1
ATOM 1023 C CA . ASN A 1 128 ? -1.418 -8.904 22.765 1.00 92.31 128 ASN A CA 1
ATOM 1024 C C . ASN A 1 128 ? -2.310 -7.714 22.381 1.00 92.31 128 ASN A C 1
ATOM 1026 O O . ASN A 1 128 ? -2.124 -7.062 21.351 1.00 92.31 128 ASN A O 1
ATOM 1030 N N . ALA A 1 129 ? -3.322 -7.471 23.214 1.00 94.56 129 ALA A N 1
ATOM 1031 C CA . ALA A 1 129 ? -4.302 -6.421 22.968 1.00 94.56 129 ALA A CA 1
ATOM 1032 C C . ALA A 1 129 ? -3.759 -5.014 23.234 1.00 94.56 129 ALA A C 1
ATOM 1034 O O . ALA A 1 129 ? -4.228 -4.080 22.590 1.00 94.56 129 ALA A O 1
ATOM 1035 N N . GLU A 1 130 ? -2.805 -4.863 24.154 1.00 95.25 130 GLU A N 1
ATOM 1036 C CA . GLU A 1 130 ? -2.250 -3.558 24.526 1.00 95.25 130 GLU A CA 1
ATOM 1037 C C . GLU A 1 130 ? -1.440 -2.963 23.373 1.00 95.25 130 GLU A C 1
ATOM 1039 O O . GLU A 1 130 ? -1.812 -1.917 22.848 1.00 95.25 130 GLU A O 1
ATOM 1044 N N . ASP A 1 131 ? -0.436 -3.699 22.892 1.00 95.62 131 ASP A N 1
ATOM 1045 C CA . ASP A 1 131 ? 0.414 -3.322 21.764 1.00 95.62 131 ASP A CA 1
ATOM 1046 C C . ASP A 1 131 ? -0.429 -3.055 20.520 1.00 95.62 131 ASP A C 1
ATOM 1048 O O . ASP A 1 131 ? -0.193 -2.079 19.815 1.00 95.62 131 ASP A O 1
ATOM 1052 N N . TYR A 1 132 ? -1.453 -3.880 20.263 1.00 97.06 132 TYR A N 1
ATOM 1053 C CA . TYR A 1 132 ? -2.347 -3.654 19.131 1.00 97.06 132 TYR A CA 1
ATOM 1054 C C . TYR A 1 132 ? -3.138 -2.344 19.263 1.00 97.06 132 TYR A C 1
ATOM 1056 O O . TYR A 1 132 ? -3.244 -1.592 18.292 1.00 97.06 132 TYR A O 1
ATOM 1064 N N . CYS A 1 133 ? -3.707 -2.056 20.439 1.00 97.38 133 CYS A N 1
ATOM 1065 C CA . CYS A 1 133 ? -4.455 -0.817 20.661 1.00 97.38 133 CYS A CA 1
ATOM 1066 C C . CYS A 1 133 ? -3.547 0.412 20.539 1.00 97.38 133 CYS A C 1
ATOM 1068 O O . CYS A 1 133 ? -3.937 1.396 19.904 1.00 97.38 133 CYS A O 1
ATOM 1070 N N . ASP A 1 134 ? -2.346 0.340 21.106 1.00 96.00 134 ASP A N 1
ATOM 1071 C CA . ASP A 1 134 ? -1.378 1.432 21.107 1.00 96.00 134 ASP A CA 1
ATOM 1072 C C . ASP A 1 134 ? -0.813 1.682 19.705 1.00 96.00 134 ASP A C 1
ATOM 1074 O O . ASP A 1 134 ? -0.827 2.822 19.232 1.00 96.00 134 ASP A O 1
ATOM 1078 N N . GLU A 1 135 ? -0.411 0.626 18.988 1.00 96.75 135 GLU A N 1
ATOM 1079 C CA . GLU A 1 135 ? 0.040 0.711 17.596 1.00 96.75 135 GLU A CA 1
ATOM 1080 C C . GLU A 1 135 ? -1.064 1.281 16.698 1.00 96.75 135 GLU A C 1
ATOM 1082 O O . GLU A 1 135 ? -0.819 2.177 15.882 1.00 96.75 135 GLU A O 1
ATOM 1087 N N . PHE A 1 136 ? -2.301 0.800 16.852 1.00 97.50 136 PHE A N 1
ATOM 1088 C CA . PHE A 1 136 ? -3.422 1.295 16.065 1.00 97.50 136 PHE A CA 1
ATOM 1089 C C . PHE A 1 136 ? -3.681 2.782 16.326 1.00 97.50 136 PHE A C 1
ATOM 1091 O O . PHE A 1 136 ? -3.809 3.553 15.371 1.00 97.50 136 PHE A O 1
ATOM 1098 N N . MET A 1 137 ? -3.732 3.207 17.595 1.00 96.88 137 MET A N 1
ATOM 1099 C CA . MET A 1 137 ? -3.932 4.617 17.945 1.00 96.88 137 MET A CA 1
ATOM 1100 C C . MET A 1 137 ? -2.809 5.499 17.421 1.00 96.88 137 MET A C 1
ATOM 1102 O O . MET A 1 137 ? -3.079 6.563 16.863 1.00 96.88 137 MET A O 1
ATOM 1106 N N . GLN A 1 138 ? -1.561 5.056 17.563 1.00 96.44 138 GLN A N 1
ATOM 1107 C CA . GLN A 1 138 ? -0.410 5.778 17.045 1.00 96.44 138 GLN A CA 1
ATOM 1108 C C . GLN A 1 138 ? -0.529 5.972 15.531 1.00 96.44 138 GLN A C 1
ATOM 1110 O O . GLN A 1 138 ? -0.429 7.101 15.050 1.00 96.44 138 GLN A O 1
ATOM 1115 N N . ASN A 1 139 ? -0.816 4.903 14.786 1.00 95.88 139 ASN A N 1
ATOM 1116 C CA . ASN A 1 139 ? -0.971 4.965 13.335 1.00 95.88 139 ASN A CA 1
ATOM 1117 C C . ASN A 1 139 ? -2.159 5.845 12.915 1.00 95.88 139 ASN A C 1
ATOM 1119 O O . ASN A 1 139 ? -2.036 6.641 11.984 1.00 95.88 139 ASN A O 1
ATOM 1123 N N . TYR A 1 140 ? -3.290 5.756 13.617 1.00 95.94 140 TYR A N 1
ATOM 1124 C CA . TYR A 1 140 ? -4.471 6.583 13.362 1.00 95.94 140 TYR A CA 1
ATOM 1125 C C . TYR A 1 140 ? -4.172 8.079 13.544 1.00 95.94 140 TYR A C 1
ATOM 1127 O O . TYR A 1 140 ? -4.482 8.891 12.666 1.00 95.94 140 TYR A O 1
ATOM 1135 N N . LEU A 1 141 ? -3.503 8.445 14.641 1.00 94.62 141 LEU A N 1
ATOM 1136 C CA . LEU A 1 141 ? -3.082 9.822 14.898 1.00 94.62 141 LEU A CA 1
ATOM 1137 C C . LEU A 1 141 ? -2.048 10.297 13.870 1.00 94.62 141 LEU A C 1
ATOM 1139 O O . LEU A 1 141 ? -2.158 11.414 13.368 1.00 94.62 141 LEU A O 1
ATOM 1143 N N . SER A 1 142 ? -1.084 9.449 13.496 1.00 92.88 142 SER A N 1
ATOM 1144 C CA . SER A 1 142 ? -0.103 9.768 12.454 1.00 92.88 142 SER A CA 1
ATOM 1145 C C . SER A 1 142 ? -0.762 10.100 11.114 1.00 92.88 142 SER A C 1
ATOM 1147 O O . SER A 1 142 ? -0.342 11.059 10.466 1.00 92.88 142 SER A O 1
ATOM 1149 N N . VAL A 1 143 ? -1.807 9.365 10.709 1.00 93.12 143 VAL A N 1
ATOM 1150 C CA . VAL A 1 143 ? -2.548 9.664 9.472 1.00 93.12 143 VAL A CA 1
ATOM 1151 C C . VAL A 1 143 ? -3.202 11.033 9.544 1.00 93.12 143 VAL A C 1
ATOM 1153 O O . VAL A 1 143 ? -3.052 11.828 8.619 1.00 93.12 143 VAL A O 1
ATOM 1156 N N . ASN A 1 144 ? -3.912 11.323 10.633 1.00 92.00 144 ASN A N 1
ATOM 1157 C CA . ASN A 1 144 ? -4.642 12.579 10.763 1.00 92.00 144 ASN A CA 1
ATOM 1158 C C . ASN A 1 144 ? -3.700 13.787 10.860 1.00 92.00 144 ASN A C 1
ATOM 1160 O O . ASN A 1 144 ? -3.934 14.785 10.183 1.00 92.00 144 ASN A O 1
ATOM 1164 N N . ASN A 1 145 ? -2.580 13.664 11.573 1.00 90.19 145 ASN A N 1
ATOM 1165 C CA . ASN A 1 145 ? -1.548 14.704 11.616 1.00 90.19 145 ASN A CA 1
ATOM 1166 C C . ASN A 1 145 ? -0.929 14.952 10.224 1.00 90.19 145 ASN A C 1
ATOM 1168 O O . ASN A 1 145 ? -0.697 16.093 9.816 1.00 90.19 145 ASN A O 1
ATOM 1172 N N . ALA A 1 146 ? -0.683 13.886 9.454 1.00 87.62 146 ALA A N 1
ATOM 1173 C CA . ALA A 1 146 ? -0.188 14.012 8.086 1.00 87.62 146 ALA A CA 1
ATOM 1174 C C . ALA A 1 146 ? -1.246 14.613 7.140 1.00 87.62 146 ALA A C 1
ATOM 1176 O O . ALA A 1 146 ? -0.911 15.419 6.272 1.00 87.62 146 ALA A O 1
ATOM 1177 N N . ALA A 1 147 ? -2.526 14.283 7.332 1.00 87.50 147 ALA A N 1
ATOM 1178 C CA . ALA A 1 147 ? -3.641 14.843 6.573 1.00 87.50 147 ALA A CA 1
ATOM 1179 C C 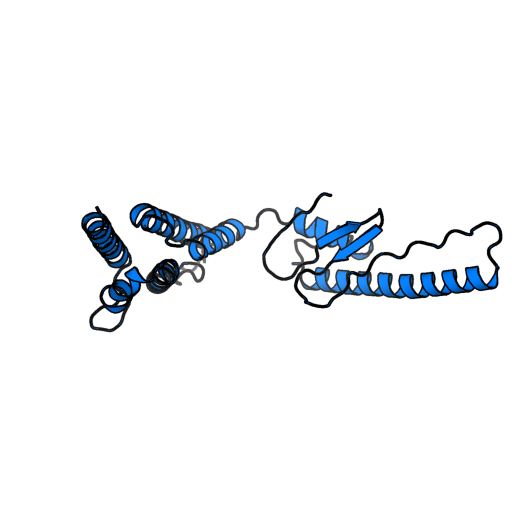. ALA A 1 147 ? -3.767 16.361 6.767 1.00 87.50 147 ALA A C 1
ATOM 1181 O O . ALA A 1 147 ? -4.009 17.089 5.801 1.00 87.50 147 ALA A O 1
ATOM 1182 N N . GLU A 1 148 ? -3.579 16.854 7.995 1.00 83.81 148 GLU A N 1
ATOM 1183 C CA . GLU A 1 148 ? -3.561 18.292 8.301 1.00 83.81 148 GLU A CA 1
ATOM 1184 C C . GLU A 1 148 ? -2.448 19.029 7.550 1.00 83.81 148 GLU A C 1
ATOM 1186 O O . GLU A 1 148 ? -2.636 20.162 7.112 1.00 83.81 148 GLU A O 1
ATOM 1191 N N . SER A 1 149 ? -1.312 18.362 7.336 1.00 79.31 149 SER A N 1
ATOM 1192 C CA . SER A 1 149 ? -0.165 18.927 6.617 1.00 79.31 149 SER A CA 1
ATOM 1193 C C . SER A 1 149 ? -0.394 19.038 5.102 1.00 79.31 149 SER A C 1
ATOM 1195 O O . SER A 1 149 ? 0.249 19.854 4.443 1.00 79.31 149 SER A O 1
ATOM 1197 N N . ILE A 1 150 ? -1.314 18.243 4.537 1.00 76.44 150 ILE A N 1
ATOM 1198 C CA . ILE A 1 150 ? -1.645 18.250 3.100 1.00 76.44 150 ILE A CA 1
ATOM 1199 C C . ILE A 1 150 ? -2.629 19.366 2.746 1.00 76.44 150 ILE A C 1
ATOM 1201 O O . ILE A 1 150 ? -2.574 19.920 1.645 1.00 76.44 150 ILE A O 1
ATOM 1205 N N . GLN A 1 151 ? -3.542 19.718 3.653 1.00 67.00 151 GLN A N 1
ATOM 1206 C CA . GLN A 1 151 ? -4.484 20.798 3.392 1.00 67.00 151 GLN A CA 1
ATOM 1207 C C . GLN A 1 151 ? -3.789 22.160 3.488 1.00 67.00 151 GLN A C 1
ATOM 1209 O O . GLN A 1 151 ? -3.598 22.732 4.560 1.00 67.00 151 GLN A O 1
ATOM 1214 N N . SER A 1 152 ? -3.479 22.738 2.325 1.00 53.81 152 SER A N 1
ATOM 1215 C CA . SER A 1 152 ? -3.194 24.166 2.213 1.00 53.81 152 SER A CA 1
ATOM 1216 C C . SER A 1 152 ? -4.387 24.941 2.769 1.00 53.81 152 SER A C 1
ATOM 1218 O O . SER A 1 152 ? -5.493 24.797 2.242 1.00 53.81 152 SER A O 1
ATOM 1220 N N . ARG A 1 153 ? -4.164 25.751 3.812 1.00 52.56 153 ARG A N 1
ATOM 1221 C CA . ARG A 1 153 ? -5.141 26.686 4.393 1.00 52.56 153 ARG A CA 1
ATOM 1222 C C . ARG A 1 153 ? -5.975 27.342 3.287 1.00 52.56 153 ARG A C 1
ATOM 1224 O O . ARG A 1 153 ? -5.509 28.275 2.635 1.00 52.56 153 ARG A O 1
ATOM 1231 N N . SER A 1 154 ? -7.200 26.863 3.070 1.00 48.97 154 SER A N 1
ATOM 1232 C CA . SER A 1 154 ? -8.169 27.606 2.272 1.00 48.97 154 SER A CA 1
ATOM 1233 C C . SER A 1 154 ? -8.400 28.932 3.003 1.00 48.97 154 SER A C 1
ATOM 1235 O O . SER A 1 154 ? -8.726 28.910 4.190 1.00 48.97 154 SER A O 1
ATOM 1237 N N . PRO A 1 155 ? -8.233 30.096 2.354 1.00 52.94 155 PRO A N 1
ATOM 1238 C CA . PRO A 1 155 ? -8.422 31.392 3.005 1.00 52.94 155 PRO A CA 1
ATOM 1239 C C . PRO A 1 155 ? -9.897 31.698 3.317 1.00 52.94 155 PRO A C 1
ATOM 1241 O O . PRO A 1 155 ? -10.203 32.756 3.861 1.00 52.94 155 PRO A O 1
ATOM 1244 N N . LYS A 1 156 ? -10.822 30.794 2.976 1.00 56.50 156 LYS A N 1
ATOM 1245 C CA . LYS A 1 156 ? -12.244 30.909 3.294 1.00 56.50 156 LYS A CA 1
ATOM 1246 C C . LYS A 1 156 ? -12.565 29.919 4.405 1.00 56.50 156 LYS A C 1
ATOM 1248 O O . LYS A 1 156 ? -12.520 28.715 4.177 1.00 56.50 156 LYS A O 1
ATOM 1253 N N . GLY A 1 157 ? -12.828 30.458 5.595 1.00 54.25 157 GLY A N 1
ATOM 1254 C CA . GLY A 1 157 ? -13.082 29.747 6.852 1.00 54.25 157 GLY A CA 1
ATOM 1255 C C . GLY A 1 157 ? -14.393 28.963 6.906 1.00 54.25 157 GLY A C 1
ATOM 1256 O O . GLY A 1 157 ? -15.036 28.942 7.951 1.00 54.25 157 GLY A O 1
ATOM 1257 N N . ASP A 1 158 ? -14.778 28.316 5.810 1.00 57.44 158 ASP A N 1
ATOM 1258 C CA . ASP A 1 158 ? -15.817 27.301 5.849 1.00 57.44 158 ASP A CA 1
ATOM 1259 C C . ASP A 1 158 ? -15.179 26.011 6.368 1.00 57.44 158 ASP A C 1
ATOM 1261 O O . ASP A 1 158 ? -14.151 25.561 5.856 1.00 57.44 158 ASP A O 1
ATOM 1265 N N . SER A 1 159 ? -15.770 25.445 7.422 1.00 59.06 159 SER A N 1
ATOM 1266 C CA . SER A 1 159 ? -15.381 24.173 8.037 1.00 59.06 159 SER A CA 1
ATOM 1267 C C . SER A 1 159 ? -15.613 23.021 7.052 1.00 59.06 159 SER A C 1
ATOM 1269 O O . SER A 1 159 ? -16.578 22.267 7.138 1.00 59.06 159 SER A O 1
ATOM 1271 N N . ILE A 1 160 ? -14.746 22.915 6.049 1.00 66.50 160 ILE A N 1
ATOM 1272 C CA . ILE A 1 160 ? -14.703 21.772 5.151 1.00 66.50 160 ILE A CA 1
ATOM 1273 C C . ILE A 1 160 ? -13.892 20.707 5.880 1.00 66.50 160 ILE A C 1
ATOM 1275 O O . ILE A 1 160 ? -12.683 20.853 6.057 1.00 66.50 160 ILE A O 1
ATOM 1279 N N . VAL A 1 161 ? -14.580 19.654 6.328 1.00 71.25 161 VAL A N 1
ATOM 1280 C CA . VAL A 1 161 ? -13.965 18.430 6.858 1.00 71.25 161 VAL A CA 1
ATOM 1281 C C . VAL A 1 161 ? -12.819 18.020 5.936 1.00 71.25 161 VAL A C 1
ATOM 1283 O O . VAL A 1 161 ? -13.012 17.909 4.723 1.00 71.25 161 VAL A O 1
ATOM 1286 N N . ASN A 1 162 ? -11.624 17.834 6.499 1.00 78.38 162 ASN A N 1
ATOM 1287 C CA . ASN A 1 162 ? -10.446 17.481 5.720 1.00 78.38 162 ASN A CA 1
ATOM 1288 C C . ASN A 1 162 ? -10.694 16.149 4.989 1.00 78.38 162 ASN A C 1
ATOM 1290 O O . ASN A 1 162 ? -10.866 15.131 5.661 1.00 78.38 162 ASN A O 1
ATOM 1294 N N . PRO A 1 163 ? -10.707 16.117 3.639 1.00 81.12 163 PRO A N 1
ATOM 1295 C CA . PRO A 1 163 ? -11.008 14.902 2.888 1.00 81.12 163 PRO A CA 1
ATOM 1296 C C . PRO A 1 163 ? -9.928 13.827 3.054 1.00 81.12 163 PRO A C 1
ATOM 1298 O O . PRO A 1 163 ? -10.162 12.676 2.699 1.00 81.12 163 PRO A O 1
ATOM 1301 N N . PHE A 1 164 ? -8.756 14.191 3.582 1.00 83.62 164 PHE A N 1
ATOM 1302 C CA . PHE A 1 164 ? -7.670 13.266 3.885 1.00 83.62 164 PHE A CA 1
ATOM 1303 C C . PHE A 1 164 ? -7.736 12.722 5.319 1.00 83.62 164 PHE A C 1
ATOM 1305 O O . PHE A 1 164 ? -7.101 11.708 5.604 1.00 83.62 164 PHE A O 1
ATOM 1312 N N . SER A 1 165 ? -8.493 13.344 6.226 1.00 88.62 165 SER A N 1
ATOM 1313 C CA . SER A 1 165 ? -8.617 12.851 7.600 1.00 88.62 165 SER A CA 1
ATOM 1314 C C . SER A 1 165 ? -9.497 11.606 7.664 1.00 88.62 165 SER A C 1
ATOM 1316 O O . SER A 1 165 ? -10.555 11.522 7.039 1.00 88.62 165 SER A O 1
ATOM 1318 N N . ILE A 1 166 ? -9.077 10.641 8.475 1.00 91.19 166 ILE A N 1
ATOM 1319 C CA . ILE A 1 166 ? -9.861 9.448 8.767 1.00 91.19 166 ILE A CA 1
ATOM 1320 C C . ILE A 1 166 ? -10.856 9.802 9.864 1.00 91.19 166 ILE A C 1
ATOM 1322 O O . ILE A 1 166 ? -10.481 10.102 10.996 1.00 91.19 166 ILE A O 1
ATOM 1326 N N . LEU A 1 167 ? -12.141 9.763 9.515 1.00 90.50 167 LEU A N 1
ATOM 1327 C CA . LEU A 1 167 ? -13.220 9.993 10.471 1.00 90.50 167 LEU A CA 1
ATOM 1328 C C . LEU A 1 167 ? -13.343 8.820 11.458 1.00 90.50 167 LEU A C 1
ATOM 1330 O O . LEU A 1 167 ? -13.048 7.681 11.082 1.00 90.50 167 LEU A O 1
ATOM 1334 N N . PRO A 1 168 ? -13.871 9.056 12.675 1.00 90.19 168 PRO A N 1
ATOM 1335 C CA . PRO A 1 168 ? -13.986 8.025 13.707 1.00 90.19 168 PRO A CA 1
ATOM 1336 C C . PRO A 1 168 ? -14.660 6.728 13.239 1.00 90.19 168 PRO A C 1
ATOM 1338 O O . PRO A 1 168 ? -14.160 5.647 13.521 1.00 90.19 168 PRO A O 1
ATOM 1341 N N . GLY A 1 169 ? -15.734 6.811 12.443 1.00 89.38 169 GLY A N 1
ATOM 1342 C CA . GLY A 1 169 ? -16.411 5.617 11.918 1.00 89.38 169 GLY A CA 1
ATOM 1343 C C . GLY A 1 169 ? -15.530 4.757 10.999 1.00 89.38 169 GLY A C 1
ATOM 1344 O O . GLY A 1 169 ? -15.582 3.529 11.066 1.00 89.38 169 GLY A O 1
ATOM 1345 N N . TYR A 1 170 ? -14.672 5.383 10.184 1.00 92.00 170 TYR A N 1
ATOM 1346 C CA . TYR A 1 170 ? -13.695 4.653 9.370 1.00 92.00 170 TYR A CA 1
ATOM 1347 C C . TYR A 1 170 ? -12.590 4.052 10.241 1.00 92.00 170 TYR A C 1
ATOM 1349 O O . TYR A 1 170 ? -12.210 2.902 10.022 1.00 92.00 170 TYR A O 1
ATOM 1357 N N . ALA A 1 171 ? -12.123 4.774 11.263 1.00 94.31 171 ALA A N 1
ATOM 1358 C CA . ALA A 1 171 ? -11.152 4.251 12.222 1.00 94.31 171 ALA A CA 1
ATOM 1359 C C . ALA A 1 171 ? -11.683 2.997 12.938 1.00 94.31 171 ALA A C 1
ATOM 1361 O O . ALA A 1 171 ? -11.003 1.974 12.944 1.00 94.31 171 ALA A O 1
ATOM 1362 N N . SER A 1 172 ? -12.927 3.018 13.429 1.00 95.75 172 SER A N 1
ATOM 1363 C CA . SER A 1 172 ? -13.574 1.838 14.018 1.00 95.75 172 SER A CA 1
ATOM 1364 C C . SER A 1 172 ? -13.608 0.656 13.045 1.00 95.75 172 SER A C 1
ATOM 1366 O O . SER A 1 172 ? -13.297 -0.468 13.431 1.00 95.75 172 SER A O 1
ATOM 1368 N N . SER A 1 173 ? -13.903 0.896 11.762 1.00 94.94 173 SER A N 1
ATOM 1369 C CA . SER A 1 173 ? -13.894 -0.172 10.754 1.00 94.94 173 SER A CA 1
ATOM 1370 C C . SER A 1 173 ? -12.499 -0.779 10.534 1.00 94.94 173 SER A C 1
ATOM 1372 O O . SER A 1 173 ? -12.363 -2.003 10.505 1.00 94.94 173 SER A O 1
ATOM 1374 N N . PHE A 1 174 ? -11.445 0.045 10.463 1.00 95.19 174 PHE A N 1
ATOM 1375 C CA . PHE A 1 174 ? -10.066 -0.438 10.340 1.00 95.19 174 PHE A CA 1
ATOM 1376 C C . PHE A 1 174 ? -9.615 -1.210 11.580 1.00 95.19 174 PHE A C 1
ATOM 1378 O O . PHE A 1 174 ? -8.944 -2.234 11.447 1.00 95.19 174 PHE A O 1
ATOM 1385 N N . PHE A 1 175 ? -10.031 -0.769 12.768 1.00 97.56 175 PHE A N 1
ATOM 1386 C CA . PHE A 1 175 ? -9.750 -1.466 14.020 1.00 97.56 175 PHE A CA 1
ATOM 1387 C C . PHE A 1 175 ? -10.346 -2.881 14.010 1.00 97.56 175 PHE A C 1
ATOM 1389 O O . PHE A 1 175 ? -9.673 -3.862 14.309 1.00 97.56 175 PHE A O 1
ATOM 1396 N N . VAL A 1 176 ? -11.593 -3.038 13.561 1.00 96.69 176 VAL A N 1
ATOM 1397 C CA . VAL A 1 176 ? -12.219 -4.368 13.456 1.00 96.69 176 VAL A CA 1
ATOM 1398 C C . VAL A 1 176 ? -11.497 -5.248 12.436 1.00 96.69 176 VAL A C 1
ATOM 1400 O O . VAL A 1 176 ? -11.180 -6.398 12.750 1.00 96.69 176 VAL A O 1
ATOM 1403 N N . LEU A 1 177 ? -11.171 -4.708 11.255 1.00 96.19 177 LEU A N 1
ATOM 1404 C CA . LEU A 1 177 ? -10.414 -5.416 10.210 1.00 96.19 177 LEU A CA 1
ATOM 1405 C C . LEU A 1 177 ? -9.019 -5.857 10.675 1.00 96.19 177 LEU A C 1
ATOM 1407 O O . LEU A 1 177 ? -8.466 -6.838 10.170 1.00 96.19 177 LEU A O 1
ATOM 1411 N N . GLY A 1 178 ? -8.420 -5.152 11.635 1.00 96.38 178 GLY A N 1
ATOM 1412 C CA . GLY A 1 178 ? -7.157 -5.557 12.246 1.00 96.38 178 GLY A CA 1
ATOM 1413 C C . GLY A 1 178 ? -7.256 -6.849 13.059 1.00 96.38 178 GLY A C 1
ATOM 1414 O O . GLY A 1 178 ? -6.258 -7.550 13.213 1.00 96.38 178 GLY A O 1
ATOM 1415 N N . THR A 1 179 ? -8.459 -7.212 13.512 1.00 96.75 179 THR A N 1
ATOM 1416 C CA . THR A 1 179 ? -8.715 -8.392 14.355 1.00 96.75 179 THR A CA 1
ATOM 1417 C C . THR A 1 179 ? -9.300 -9.592 13.601 1.00 96.75 179 THR A C 1
ATOM 1419 O O . THR A 1 179 ? -9.457 -10.658 14.194 1.00 96.75 179 THR A O 1
ATOM 1422 N N . GLU A 1 180 ? -9.636 -9.449 12.314 1.00 94.50 180 GLU A N 1
ATOM 1423 C CA . GLU A 1 180 ? -10.500 -10.382 11.560 1.00 94.50 180 GLU A CA 1
ATOM 1424 C C . GLU A 1 180 ? -10.023 -11.846 11.554 1.00 94.50 180 GLU A C 1
ATOM 1426 O O . GLU A 1 180 ? -10.838 -12.760 11.515 1.00 94.50 180 GLU A O 1
ATOM 1431 N N . LYS A 1 181 ? -8.707 -12.081 11.628 1.00 94.56 181 LYS A N 1
ATOM 1432 C CA . LYS A 1 181 ? -8.104 -13.425 11.556 1.00 94.56 181 LYS A CA 1
ATOM 1433 C C . LYS A 1 181 ? -8.042 -14.149 12.901 1.00 94.56 181 LYS A C 1
ATOM 1435 O O . LYS A 1 181 ? -7.496 -15.245 12.987 1.00 94.56 181 LYS A O 1
ATOM 1440 N N . ILE A 1 182 ? -8.546 -13.522 13.957 1.00 95.38 182 ILE A N 1
ATOM 1441 C CA . ILE A 1 182 ? -8.462 -14.027 15.321 1.00 95.38 182 ILE A CA 1
ATOM 1442 C C . ILE A 1 182 ? -9.829 -14.587 15.712 1.00 95.38 182 ILE A C 1
ATOM 1444 O O . ILE A 1 182 ? -10.711 -13.838 16.127 1.00 95.38 182 ILE A O 1
ATOM 1448 N N . GLU A 1 183 ? -10.011 -15.900 15.569 1.00 95.25 183 GLU A N 1
ATOM 1449 C CA . GLU A 1 183 ? -11.312 -16.579 15.734 1.00 95.25 183 GLU A CA 1
ATOM 1450 C C . GLU A 1 183 ? -11.949 -16.324 17.105 1.00 95.25 183 GLU A C 1
ATOM 1452 O O . GLU A 1 183 ? -13.137 -16.048 17.226 1.00 95.25 183 GLU A O 1
ATOM 1457 N N . TRP A 1 184 ? -11.155 -16.321 18.176 1.00 94.12 184 TRP A N 1
ATOM 1458 C CA . TRP A 1 184 ? -11.702 -16.121 19.519 1.00 94.12 184 TRP A CA 1
ATOM 1459 C C . TRP A 1 184 ? -12.258 -14.716 19.771 1.00 94.12 184 TRP A C 1
ATOM 1461 O O . TRP A 1 184 ? -12.983 -14.509 20.745 1.00 94.12 184 TRP A O 1
ATOM 1471 N N . LEU A 1 185 ? -11.941 -13.761 18.896 1.00 96.25 185 LEU A N 1
ATOM 1472 C CA . LEU A 1 185 ? -12.509 -12.420 18.915 1.00 96.25 185 LEU A CA 1
ATOM 1473 C C . LEU A 1 185 ? -13.843 -12.322 18.159 1.00 96.25 185 LEU A C 1
ATOM 1475 O O . LEU A 1 185 ? -14.449 -11.253 18.176 1.00 96.25 185 LEU A O 1
ATOM 1479 N N . ASP A 1 186 ? -14.352 -13.402 17.555 1.00 96.31 186 ASP A N 1
ATOM 1480 C CA . ASP A 1 186 ? -15.636 -13.383 16.843 1.00 96.31 186 ASP A CA 1
ATOM 1481 C C . ASP A 1 186 ? -16.781 -12.957 17.758 1.00 96.31 186 ASP A C 1
ATOM 1483 O O . ASP A 1 186 ? -17.523 -12.033 17.429 1.00 96.31 186 ASP A O 1
ATOM 1487 N N . THR A 1 187 ? -16.905 -13.550 18.945 1.00 95.88 187 THR A N 1
ATOM 1488 C CA . THR A 1 187 ? -17.963 -13.171 19.894 1.00 95.88 187 THR A CA 1
ATOM 1489 C C . THR A 1 187 ? -17.856 -11.702 20.301 1.00 95.88 187 THR A C 1
ATOM 1491 O O . THR A 1 187 ? -18.872 -11.011 20.394 1.00 95.88 187 THR A O 1
ATOM 1494 N N . TRP A 1 188 ? -16.637 -11.191 20.509 1.00 96.75 188 TRP A N 1
ATOM 1495 C CA . TRP A 1 188 ? -16.416 -9.775 20.813 1.00 96.75 188 TRP A CA 1
ATOM 1496 C C . TRP A 1 188 ? -16.861 -8.882 19.645 1.00 96.75 188 TRP A C 1
ATOM 1498 O O . TRP A 1 188 ? -17.646 -7.956 19.863 1.00 96.75 188 TRP A O 1
ATOM 1508 N N . ARG A 1 189 ? -16.479 -9.216 18.403 1.00 96.94 189 ARG A N 1
ATOM 1509 C CA . ARG A 1 189 ? -16.929 -8.503 17.195 1.00 96.94 189 ARG A CA 1
ATOM 1510 C C . ARG A 1 189 ? -18.450 -8.492 17.050 1.00 96.94 189 ARG A C 1
ATOM 1512 O O . ARG A 1 189 ? -19.009 -7.488 16.645 1.00 96.94 189 ARG A O 1
ATOM 1519 N N . HIS A 1 190 ? -19.147 -9.562 17.413 1.00 94.94 190 HIS A N 1
ATOM 1520 C CA . HIS A 1 190 ? -20.607 -9.600 17.276 1.00 94.94 190 HIS A CA 1
ATOM 1521 C C . HIS A 1 190 ? -21.355 -8.868 18.397 1.00 94.94 190 HIS A C 1
ATOM 1523 O O . HIS A 1 190 ? -22.505 -8.484 18.205 1.00 94.94 190 HIS A O 1
ATOM 1529 N N . THR A 1 191 ? -20.744 -8.693 19.573 1.00 94.75 191 THR A N 1
ATOM 1530 C CA . THR A 1 191 ? -21.483 -8.272 20.780 1.00 94.75 191 THR A CA 1
ATOM 1531 C C . THR A 1 191 ? -21.016 -6.963 21.404 1.00 94.75 191 THR A C 1
ATOM 1533 O O . THR A 1 191 ? -21.734 -6.421 22.243 1.00 94.75 191 THR A O 1
ATOM 1536 N N . LYS A 1 192 ? -19.822 -6.464 21.059 1.00 95.62 192 LYS A N 1
ATOM 1537 C CA . LYS A 1 192 ? -19.199 -5.320 21.750 1.00 95.62 192 LYS A CA 1
ATOM 1538 C C . LYS A 1 192 ? -18.850 -4.134 20.858 1.00 95.62 192 LYS A C 1
ATOM 1540 O O . LYS A 1 192 ? -18.593 -3.065 21.399 1.00 95.62 192 LYS A O 1
ATOM 1545 N N . ILE A 1 193 ? -18.831 -4.295 19.533 1.00 96.56 193 ILE A N 1
ATOM 1546 C CA . ILE A 1 193 ? -18.391 -3.223 18.619 1.00 96.56 193 ILE A CA 1
ATOM 1547 C C . ILE A 1 193 ? -19.535 -2.339 18.116 1.00 96.56 193 ILE A C 1
ATOM 1549 O O . ILE A 1 193 ? -19.256 -1.260 17.603 1.00 96.56 193 ILE A O 1
ATOM 1553 N N . PHE A 1 194 ? -20.791 -2.774 18.262 1.00 96.38 194 PHE A N 1
ATOM 1554 C CA . PHE A 1 194 ? -21.973 -2.030 17.826 1.00 96.38 194 PHE A CA 1
ATOM 1555 C C . PHE A 1 194 ? -22.839 -1.595 19.010 1.00 96.38 194 PHE A C 1
ATOM 1557 O O . PHE A 1 194 ? -22.967 -2.323 19.997 1.00 96.38 194 PHE A O 1
ATOM 1564 N N . ASP A 1 195 ? -23.434 -0.410 18.906 1.00 94.88 195 ASP A N 1
ATOM 1565 C CA . ASP A 1 195 ? -24.456 0.070 19.833 1.00 94.88 195 ASP A CA 1
ATOM 1566 C C . ASP A 1 195 ? -25.855 -0.479 19.485 1.00 94.88 195 ASP A C 1
ATOM 1568 O O . ASP A 1 195 ? -26.044 -1.251 18.541 1.00 94.88 195 ASP A O 1
ATOM 1572 N N . SER A 1 196 ? -26.874 -0.066 20.245 1.00 95.00 196 SER A N 1
ATOM 1573 C CA . SER A 1 196 ? -28.268 -0.465 20.003 1.00 95.00 196 SER A CA 1
ATOM 1574 C C . SER A 1 196 ? -28.848 0.046 18.677 1.00 95.00 196 SER A C 1
ATOM 1576 O O . SER A 1 196 ? -29.897 -0.434 18.253 1.00 95.00 196 SER A O 1
ATOM 1578 N N . SER A 1 197 ? -28.184 1.004 18.028 1.00 95.88 197 SER A N 1
ATOM 1579 C CA . SER A 1 197 ? -28.560 1.571 16.730 1.00 95.88 197 SER A CA 1
ATOM 1580 C C . SER A 1 197 ? -27.759 0.965 15.573 1.00 95.88 197 SER A C 1
ATOM 1582 O O . SER A 1 197 ? -27.872 1.443 14.447 1.00 95.88 197 SER A O 1
ATOM 1584 N N . ASN A 1 198 ? -26.978 -0.091 15.829 1.00 92.31 198 ASN A N 1
ATOM 1585 C CA . ASN A 1 198 ? -26.114 -0.749 14.852 1.00 92.31 198 ASN A CA 1
ATOM 1586 C C . ASN A 1 198 ? -25.013 0.170 14.281 1.00 92.31 198 ASN A C 1
ATOM 1588 O O . ASN A 1 198 ? -24.554 -0.018 13.153 1.00 92.31 198 ASN A O 1
ATOM 1592 N N . HIS A 1 199 ? -24.577 1.166 15.056 1.00 94.00 199 HIS A N 1
ATOM 1593 C CA . HIS A 1 199 ? -23.403 1.979 14.749 1.00 94.00 199 HIS A CA 1
ATOM 1594 C C . HIS A 1 199 ? -22.191 1.487 15.527 1.00 94.00 199 HIS A C 1
ATOM 1596 O O . HIS A 1 199 ? -22.333 0.937 16.619 1.00 94.00 199 HIS A O 1
ATOM 1602 N N . TYR A 1 200 ? -20.990 1.704 14.982 1.00 96.50 200 TYR A N 1
ATOM 1603 C CA . TYR A 1 200 ? -19.769 1.444 15.737 1.00 96.50 200 TYR A CA 1
ATOM 1604 C C . TYR A 1 200 ? -19.764 2.256 17.033 1.00 96.50 200 TYR A C 1
ATOM 1606 O O . TYR A 1 200 ? -19.983 3.469 17.013 1.00 96.50 200 TYR A O 1
ATOM 1614 N N . VAL A 1 201 ? -19.475 1.590 18.150 1.00 96.88 201 VAL A N 1
ATOM 1615 C CA . VAL A 1 201 ? -19.192 2.277 19.413 1.00 96.88 201 VAL A CA 1
ATOM 1616 C C . VAL A 1 201 ? -17.884 3.079 19.286 1.00 96.88 201 VAL A C 1
ATOM 1618 O O . VAL A 1 201 ? -17.068 2.787 18.402 1.00 96.88 201 VAL A O 1
ATOM 1621 N N . PRO A 1 202 ? -17.651 4.086 20.149 1.00 96.62 202 PRO A N 1
ATOM 1622 C CA . PRO A 1 202 ? -16.409 4.855 20.130 1.00 96.62 202 PRO A CA 1
ATOM 1623 C C . PRO A 1 202 ? -15.170 3.961 20.220 1.00 96.62 202 PRO A C 1
ATOM 1625 O O . PRO A 1 202 ? -15.184 2.930 20.901 1.00 96.62 202 PRO A O 1
ATOM 1628 N N . LEU A 1 203 ? -14.090 4.366 19.550 1.00 96.25 203 LEU A N 1
ATOM 1629 C CA . LEU A 1 203 ? -12.862 3.577 19.443 1.00 96.25 203 LEU A CA 1
ATOM 1630 C C . LEU A 1 203 ? -12.281 3.241 20.826 1.00 96.25 203 LEU A C 1
ATOM 1632 O O . LEU A 1 203 ? -11.816 2.128 21.055 1.00 96.25 203 LEU A O 1
ATOM 1636 N N . GLU A 1 204 ? -12.411 4.158 21.783 1.00 96.69 204 GLU A N 1
ATOM 1637 C CA . GLU A 1 204 ? -11.994 3.983 23.173 1.00 96.69 204 GLU A CA 1
ATOM 1638 C C . GLU A 1 204 ? -12.748 2.830 23.850 1.00 96.69 204 GLU A C 1
ATOM 1640 O O . GLU A 1 204 ? -12.156 2.036 24.582 1.00 96.69 204 GLU A O 1
ATOM 1645 N N . VAL A 1 205 ? -14.049 2.692 23.568 1.00 97.62 205 VAL A N 1
ATOM 1646 C CA . VAL A 1 205 ? -14.884 1.593 24.077 1.00 97.62 205 VAL A CA 1
ATOM 1647 C C . VAL A 1 205 ? -14.483 0.273 23.421 1.00 97.62 205 VAL A C 1
ATOM 1649 O O . VAL A 1 205 ? -14.371 -0.751 24.102 1.00 97.62 205 VAL A O 1
ATOM 1652 N N . MET A 1 206 ? -14.214 0.279 22.113 1.00 98.06 206 MET A N 1
ATOM 1653 C CA . MET A 1 206 ? -13.739 -0.910 21.396 1.00 98.06 206 MET A CA 1
ATOM 1654 C C . MET A 1 206 ? -12.406 -1.402 21.971 1.00 98.06 206 MET A C 1
ATOM 1656 O O . MET A 1 206 ? -12.276 -2.581 22.289 1.00 98.06 206 MET A O 1
ATOM 1660 N N . MET A 1 207 ? -11.446 -0.501 22.179 1.00 97.88 207 MET A N 1
ATOM 1661 C CA . MET A 1 207 ? -10.137 -0.822 22.752 1.00 97.88 207 MET A CA 1
ATOM 1662 C C . MET A 1 207 ? -10.242 -1.308 24.198 1.00 97.88 207 MET A C 1
ATOM 1664 O O . MET A 1 207 ? -9.645 -2.322 24.554 1.00 97.88 207 MET A O 1
ATOM 1668 N N . ALA A 1 208 ? -11.037 -0.634 25.034 1.00 97.88 208 ALA A N 1
ATOM 1669 C CA . ALA A 1 208 ? -11.238 -1.036 26.424 1.00 97.88 208 ALA A CA 1
ATOM 1670 C C . ALA A 1 208 ? -11.863 -2.436 26.532 1.00 97.88 208 ALA A C 1
ATOM 1672 O O . ALA A 1 208 ? -11.400 -3.275 27.306 1.00 97.88 208 ALA A O 1
ATOM 1673 N N . THR A 1 209 ? -12.891 -2.716 25.726 1.00 97.81 209 THR A N 1
ATOM 1674 C CA . THR A 1 209 ? -13.533 -4.036 25.725 1.00 97.81 209 THR A CA 1
ATOM 1675 C C . THR A 1 209 ? -12.630 -5.114 25.132 1.00 97.81 209 THR A C 1
ATOM 1677 O O . THR A 1 209 ? -12.621 -6.225 25.655 1.00 97.81 209 THR A O 1
ATOM 1680 N N . LEU A 1 210 ? -11.830 -4.806 24.104 1.00 97.56 210 LEU A N 1
ATOM 1681 C CA . LEU A 1 210 ? -10.847 -5.743 23.557 1.00 97.56 210 LEU A CA 1
ATOM 1682 C C . LEU A 1 210 ? -9.817 -6.151 24.618 1.00 97.56 210 LEU A C 1
ATOM 1684 O O . LEU A 1 210 ? -9.600 -7.345 24.826 1.00 97.56 210 LEU A O 1
ATOM 1688 N N . ARG A 1 211 ? -9.243 -5.171 25.329 1.00 96.50 211 ARG A N 1
AT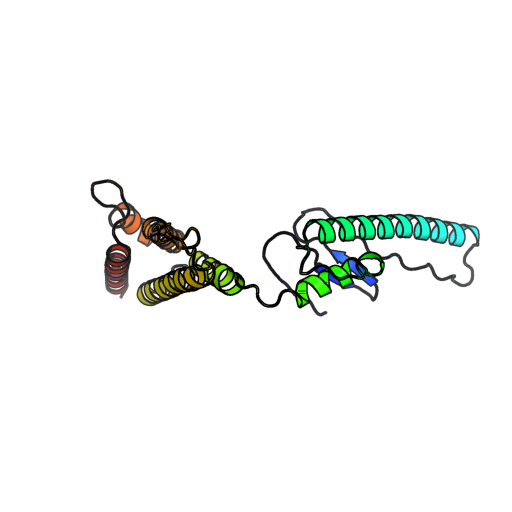OM 1689 C CA . ARG A 1 211 ? -8.317 -5.400 26.451 1.00 96.50 211 ARG A CA 1
ATOM 1690 C C . ARG A 1 211 ? -8.948 -6.298 27.515 1.00 96.50 211 ARG A C 1
ATOM 1692 O O . ARG A 1 211 ? -8.358 -7.300 27.902 1.00 96.50 211 ARG A O 1
ATOM 1699 N N . GLN A 1 212 ? -10.186 -6.003 27.920 1.00 96.00 212 GLN A N 1
ATOM 1700 C CA . GLN A 1 212 ? -10.904 -6.800 28.918 1.00 96.00 212 GLN A CA 1
ATOM 1701 C C . GLN A 1 212 ? -11.092 -8.266 28.486 1.00 96.00 212 GLN A C 1
ATOM 1703 O O . GLN A 1 212 ? -10.864 -9.177 29.285 1.00 96.00 212 GLN A O 1
ATOM 1708 N N . VAL A 1 213 ? -11.512 -8.509 27.239 1.00 94.81 213 VAL A N 1
ATOM 1709 C CA . VAL A 1 213 ? -11.713 -9.877 26.727 1.00 94.81 213 VAL A CA 1
ATOM 1710 C C . VAL A 1 213 ? -10.372 -10.614 26.613 1.00 94.81 213 VAL A C 1
ATOM 1712 O O . VAL A 1 213 ? -10.300 -11.793 26.962 1.00 94.81 213 VAL A O 1
ATOM 1715 N N . ALA A 1 214 ? -9.304 -9.930 26.192 1.00 93.19 214 ALA A N 1
ATOM 1716 C CA . ALA A 1 214 ? -7.963 -10.507 26.123 1.00 93.19 214 ALA A CA 1
ATOM 1717 C C . ALA A 1 214 ? -7.443 -10.944 27.504 1.00 93.19 214 ALA A C 1
ATOM 1719 O O . ALA A 1 214 ? -7.022 -12.090 27.655 1.00 93.19 214 ALA A O 1
ATOM 1720 N N . THR A 1 215 ? -7.565 -10.098 28.533 1.00 91.69 215 THR A N 1
ATOM 1721 C CA . THR A 1 215 ? -7.152 -10.449 29.904 1.00 91.69 215 THR A CA 1
ATOM 1722 C C . THR A 1 215 ? -7.930 -11.647 30.455 1.00 91.69 215 THR A C 1
ATOM 1724 O O . THR A 1 215 ? -7.349 -12.530 31.082 1.00 91.69 215 THR A O 1
ATOM 1727 N N . GLY A 1 216 ? -9.241 -11.728 30.196 1.00 89.50 216 GLY A N 1
ATOM 1728 C CA . GLY A 1 216 ? -10.047 -12.881 30.617 1.00 89.50 216 GLY A CA 1
ATOM 1729 C C . GLY A 1 216 ? -9.595 -14.200 29.972 1.00 89.50 216 GLY A C 1
ATOM 1730 O O . GLY A 1 216 ? -9.659 -15.263 30.593 1.00 89.50 216 GLY A O 1
ATOM 1731 N N . ARG A 1 217 ? -9.090 -14.144 28.734 1.00 85.69 217 ARG A N 1
ATOM 1732 C CA . ARG A 1 217 ? -8.527 -15.310 28.040 1.00 85.69 217 ARG A CA 1
ATOM 1733 C C . ARG A 1 217 ? -7.212 -15.764 28.669 1.00 85.69 217 ARG A C 1
ATOM 1735 O O . ARG A 1 217 ? -7.047 -16.951 28.917 1.00 85.69 217 ARG A O 1
ATOM 1742 N N . GLU A 1 218 ? -6.296 -14.847 28.952 1.00 82.31 218 GLU A N 1
ATOM 1743 C CA . GLU A 1 218 ? -5.015 -15.186 29.588 1.00 82.31 218 GLU A CA 1
ATOM 1744 C C . GLU A 1 218 ? -5.215 -15.880 30.945 1.00 82.31 218 GLU A C 1
ATOM 1746 O O . GLU A 1 218 ? -4.547 -16.866 31.238 1.00 82.31 218 GLU A O 1
ATOM 1751 N N . GLN A 1 219 ? -6.211 -15.442 31.722 1.00 79.44 219 GLN A N 1
ATOM 1752 C CA . GLN A 1 219 ? -6.556 -16.030 33.023 1.00 79.44 219 GLN A CA 1
ATOM 1753 C C . GLN A 1 219 ? -7.237 -17.405 32.948 1.00 79.44 219 GLN A C 1
ATOM 1755 O O . GLN A 1 219 ? -7.294 -18.102 33.954 1.00 79.44 219 GLN A O 1
ATOM 1760 N N . SER A 1 220 ? -7.796 -17.786 31.796 1.00 74.06 220 SER A N 1
ATOM 1761 C CA . SER A 1 220 ? -8.486 -19.077 31.613 1.00 74.06 220 SER A CA 1
ATOM 1762 C C . SER A 1 220 ? -7.603 -20.157 30.989 1.00 74.06 220 SER A C 1
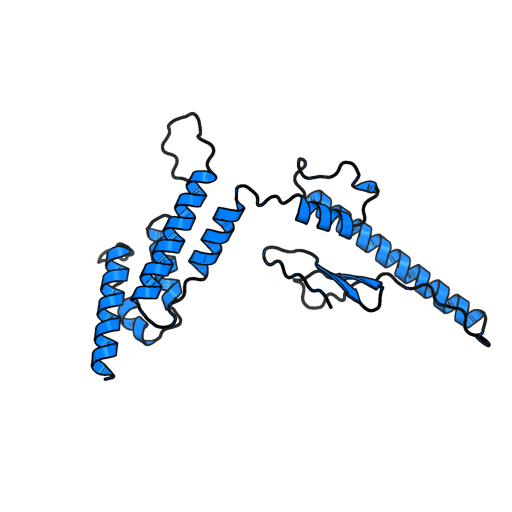ATOM 1764 O O . SER A 1 220 ? -7.993 -21.323 30.968 1.00 74.06 220 SER A O 1
ATOM 1766 N N . VAL A 1 221 ? -6.433 -19.774 30.471 1.00 69.06 221 VAL A N 1
ATOM 1767 C CA . VAL A 1 221 ? -5.459 -20.679 29.844 1.00 69.06 221 VAL A CA 1
ATOM 1768 C C . VAL A 1 221 ? -4.277 -20.987 30.781 1.00 69.06 221 VAL A C 1
ATOM 1770 O O . VAL A 1 221 ? -3.578 -21.973 30.548 1.00 69.06 221 VAL A O 1
ATOM 1773 N N . GLY A 1 222 ? -4.060 -20.177 31.825 1.00 50.97 222 GLY A N 1
ATOM 1774 C CA . GLY A 1 222 ? -3.061 -20.408 32.881 1.00 50.97 222 GLY A CA 1
ATOM 1775 C C . GLY A 1 222 ? -3.609 -21.203 34.057 1.00 50.97 222 GLY A C 1
ATOM 1776 O O . GLY A 1 222 ? -2.857 -22.064 34.562 1.00 50.97 222 GLY A O 1
#